Protein 5KBX (pdb70)

Solvent-accessible surface area: 16001 Å² total

GO terms:
  GO:0005634 nucleus (C, IDA)
  GO:0005737 cytoplasm (C, IDA)
  GO:0016772 transferase activity, transferring phosphorus-containing groups (F, IDA)
  GO:0007234 osmosensory signaling via phosphorelay pathway (P, IDA)
  GO:0007234 osmosensory signaling via phosphorelay pathway (P, IMP)
  GO:0043424 protein histidine kinase binding (F, IPI)
  GO:0005515 protein binding (F, IPI)

Nearest PDB structures (foldseek):
  5kbx-assembly1_B  TM=1.005E+00  e=6.579E-29  Saccharomyces cerevisiae S288C
  7qzo-assembly1_A  TM=9.046E-01  e=1.268E-10  Pseudomonas aeruginosa
  3cg4-assembly1_A  TM=8.385E-01  e=1.215E-07  Methanospirillum hungatei JF-1
  5m7o-assembly1_A  TM=8.066E-01  e=2.335E-07  Brucella abortus str. 2308 A
  3eq2-assembly1_A  TM=8.388E-01  e=9.218E-07  Pseudomonas aeruginosa

Secondary structure (DSSP, 8-state):
---S-SB-HHHHHHHHTTTTTSTTHHHHHHHHHHHHHHHHHHHHHHHHSS---HHHHHHHHHHHHHHHHHTTBHHHHHHHHHHHHHHTT-------HHHHGGG-SSTTS--S-----TTHHHHHHHHHHHHHHHHHHHHHHHHHHHHHTS--/-------EEEE-S-HHHHHHHHHHHHHTT--EEEESSHHHHHHHHHT----EE-----SSS-HHHHHHHHHHHHHHTT----S--PPPPEEEEEESSS---HHHHHTTT-SEEEESSPPHHHHHHHHHHHH---STT--TT-

Foldseek 3Di:
DQAQEQFQCVLQVVVVVVCPVVPCPSVVLVVVLLVVLVVLLVVLVCCLVHPPQLVVLLVSLVVNLVSCVNNRRRRLNVLSVVSNVLSVVNDQDDDALVVVLVSHPDNPQPPDDQDPDPNPRSSVVNVRSSSVSVVSSVSVQVVVCVVVVHND/DDFFAAEEEEEDQDVVLVCVLVVLCVVNVHHYDYHNFLVRVLVVVVVDRHAEYEEQCHDPDGPLVSLLVLVVVCVVVVEVVVPDRDHRHAYEYEAADPPVSFVSCVVSNHDHYAYPPGDSVVVVLVRCLRRCCRDPPPHSVD

InterPro domains:
  IPR008207 Signal transduction histidine kinase, phosphotransfer (Hpt) domain [PF01627] (31-90)
  IPR008207 Signal transduction histidine kinase, phosphotransfer (Hpt) domain [PS50894] (24-129)
  IPR008207 Signal transduction histidine kinase, phosphotransfer (Hpt) domain [SM00073] (20-121)
  IPR008207 Signal transduction histidine kinase, phosphotransfer (Hpt) domain [cd00088] (31-108)
  IPR036641 HPT domain superfamily [G3DSA:1.20.120.160] (1-167)
  IPR036641 HPT domain superfamily [SSF47226] (3-165)
  IPR045871 Histidine-containing phosphotransfer protein 1-5/Phosphorelay intermediate protein YPD1 [PTHR28242] (20-164)

CATH classification: 1.20.120.160

Structure (mmCIF, N/CA/C/O backbone):
data_5KBX
#
_entry.id   5KBX
#
_cell.length_a   71.696
_cell.length_b   71.696
_cell.length_c   176.389
_cell.angle_alpha   90.000
_cell.angle_beta   90.000
_cell.angle_gamma   90.000
#
_symmetry.space_group_name_H-M   'P 43 21 2'
#
loop_
_entity.id
_entity.type
_entity.pdbx_description
1 polymer 'Phosphorelay intermediate protein YPD1'
2 polymer 'Osmolarity two-component system protein SSK1'
3 non-polymer GLYCEROL
4 non-polymer 'PHOSPHATE ION'
5 water water
#
loop_
_atom_site.group_PDB
_atom_site.id
_atom_site.type_symbol
_atom_site.label_atom_id
_atom_site.label_alt_id
_atom_site.label_comp_id
_atom_site.label_asym_id
_atom_site.label_entity_id
_atom_site.label_seq_id
_atom_site.pdbx_PDB_ins_code
_atom_site.Cartn_x
_atom_site.Cartn_y
_atom_site.Cartn_z
_atom_site.occupancy
_atom_site.B_iso_or_equiv
_atom_site.auth_seq_id
_atom_site.auth_comp_id
_atom_site.auth_asym_id
_atom_site.auth_atom_id
_atom_site.pdbx_PDB_model_num
ATOM 1 N N . THR A 1 3 ? 29.85553 51.71177 50.16202 1.000 52.41657 3 THR A N 1
ATOM 2 C CA . THR A 1 3 ? 29.79602 50.97731 51.42050 1.000 56.66394 3 THR A CA 1
ATOM 3 C C . THR A 1 3 ? 30.47360 51.77545 52.53304 1.000 61.17716 3 THR A C 1
ATOM 4 O O . THR A 1 3 ? 31.41988 52.52343 52.28407 1.000 56.59062 3 THR A O 1
ATOM 8 N N . ILE A 1 4 ? 29.98055 51.61255 53.75447 1.000 51.84813 4 ILE A N 1
ATOM 9 C CA . ILE A 1 4 ? 30.50341 52.37922 54.89305 1.000 51.62257 4 ILE A CA 1
ATOM 10 C C . ILE A 1 4 ? 31.93678 51.95280 55.17316 1.000 56.03665 4 ILE A C 1
ATOM 11 O O . ILE A 1 4 ? 32.24517 50.74655 55.11865 1.000 54.13929 4 ILE A O 1
ATOM 16 N N . PRO A 1 5 ? 32.85365 52.88646 55.43794 1.000 60.64212 5 PRO A N 1
ATOM 17 C CA . PRO A 1 5 ? 34.24450 52.50304 55.70111 1.000 44.40184 5 PRO A CA 1
ATOM 18 C C . PRO A 1 5 ? 34.36586 51.63438 56.94406 1.000 50.49473 5 PRO A C 1
ATOM 19 O O . PRO A 1 5 ? 33.53712 51.69002 57.85527 1.000 39.70864 5 PRO A O 1
ATOM 23 N N . SER A 1 6 ? 35.42558 50.82403 56.97008 1.000 58.45888 6 SER A N 1
ATOM 24 C CA . SER A 1 6 ? 35.61631 49.87131 58.05713 1.000 66.71641 6 SER A CA 1
ATOM 25 C C . SER A 1 6 ? 36.16676 50.52936 59.31568 1.000 67.03306 6 SER A C 1
ATOM 26 O O . SER A 1 6 ? 35.88071 50.06597 60.42552 1.000 58.25189 6 SER A O 1
ATOM 29 N N . GLU A 1 7 ? 36.94936 51.59350 59.17051 1.000 67.88965 7 GLU A N 1
ATOM 30 C CA . GLU A 1 7 ? 37.56424 52.27125 60.30106 1.000 53.29176 7 GLU A CA 1
ATOM 31 C C . GLU A 1 7 ? 36.78947 53.53486 60.65364 1.000 48.23502 7 GLU A C 1
ATOM 32 O O . GLU A 1 7 ? 36.18926 54.18175 59.79150 1.000 51.36403 7 GLU A O 1
ATOM 38 N N . ILE A 1 8 ? 36.81245 53.88046 61.94092 1.000 51.48113 8 ILE A N 1
ATOM 39 C CA . ILE A 1 8 ? 36.10993 55.07055 62.40751 1.000 36.53940 8 ILE A CA 1
ATOM 40 C C . ILE A 1 8 ? 36.87472 56.33277 62.03193 1.000 31.83541 8 ILE A C 1
ATOM 41 O O . ILE A 1 8 ? 36.28300 57.31759 61.57599 1.000 27.22963 8 ILE A O 1
ATOM 46 N N . ILE A 1 9 ? 38.19331 56.32572 62.21046 1.000 33.73658 9 ILE A N 1
ATOM 47 C CA . ILE A 1 9 ? 39.03792 57.48807 61.96294 1.000 28.43071 9 ILE A CA 1
ATOM 48 C C . ILE A 1 9 ? 39.90624 57.20834 60.74518 1.000 34.20040 9 ILE A C 1
ATOM 49 O O . ILE A 1 9 ? 40.52740 56.14262 60.64881 1.000 32.83954 9 ILE A O 1
ATOM 54 N N . ASN A 1 10 ? 39.94960 58.16372 59.81850 1.000 38.43499 10 ASN A N 1
ATOM 55 C CA . ASN A 1 10 ? 40.88430 58.13227 58.69398 1.000 34.54779 10 ASN A CA 1
ATOM 56 C C . ASN A 1 10 ? 42.08836 58.97072 59.10734 1.0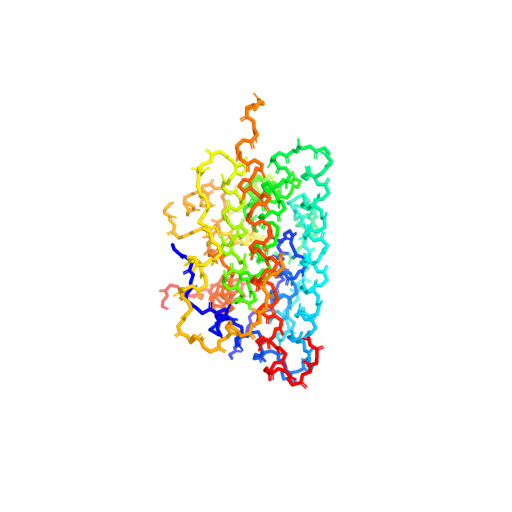00 37.80007 10 ASN A C 1
ATOM 57 O O . ASN A 1 10 ? 42.13014 60.18300 58.89381 1.000 49.69812 10 ASN A O 1
ATOM 62 N N . TRP A 1 11 ? 43.07828 58.30844 59.70904 1.000 33.32909 11 TRP A N 1
ATOM 63 C CA . TRP A 1 11 ? 44.22715 59.01687 60.25782 1.000 35.19295 11 TRP A CA 1
ATOM 64 C C . TRP A 1 11 ? 45.06141 59.70363 59.18574 1.000 41.28967 11 TRP A C 1
ATOM 65 O O . TRP A 1 11 ? 45.78891 60.64877 59.50354 1.000 44.70770 11 TRP A O 1
ATOM 76 N N . THR A 1 12 ? 44.97343 59.25878 57.92976 1.000 45.46107 12 THR A N 1
ATOM 77 C CA . THR A 1 12 ? 45.69336 59.94103 56.85901 1.000 44.07502 12 THR A CA 1
ATOM 78 C C . THR A 1 12 ? 45.22539 61.38463 56.72028 1.000 56.15502 12 THR A C 1
ATOM 79 O O . THR A 1 12 ? 46.03208 62.28737 56.46731 1.000 61.14511 12 THR A O 1
ATOM 83 N N . ILE A 1 13 ? 43.92571 61.62290 56.89731 1.000 40.39090 13 ILE A N 1
ATOM 84 C CA . ILE A 1 13 ? 43.39685 62.97984 56.81952 1.000 37.32472 13 ILE A CA 1
ATOM 85 C C . ILE A 1 13 ? 43.62734 63.72740 58.12774 1.000 49.13037 13 ILE A C 1
ATOM 86 O O . ILE A 1 13 ? 43.90672 64.93145 58.12701 1.000 49.97079 13 ILE A O 1
ATOM 91 N N . LEU A 1 14 ? 43.53184 63.03039 59.26152 1.000 46.96115 14 LEU A N 1
ATOM 92 C CA . LEU A 1 14 ? 43.60545 63.70763 60.55096 1.000 32.53011 14 LEU A CA 1
ATOM 93 C C . LEU A 1 14 ? 45.04066 63.97423 60.99158 1.000 36.95921 14 LEU A C 1
ATOM 94 O O . LEU A 1 14 ? 45.28604 64.94903 61.71053 1.000 39.29469 14 LEU A O 1
ATOM 99 N N . ASN A 1 15 ? 45.99744 63.13722 60.57756 1.000 31.96059 15 ASN A N 1
ATOM 100 C CA . ASN A 1 15 ? 47.37956 63.34054 61.00483 1.000 29.53359 15 ASN A CA 1
ATOM 101 C C . ASN A 1 15 ? 47.96329 64.63308 60.44911 1.000 36.27029 15 ASN A C 1
ATOM 102 O O . ASN A 1 15 ? 48.76276 65.28802 61.12733 1.000 53.96775 15 ASN A O 1
ATOM 107 N N . GLU A 1 16 ? 47.58567 65.01921 59.22790 1.000 46.48833 16 GLU A N 1
ATOM 108 C CA . GLU A 1 16 ? 48.06493 66.28638 58.68933 1.000 51.64578 16 GLU A CA 1
ATOM 109 C C . GLU A 1 16 ? 47.40813 67.47919 59.37118 1.000 47.67088 16 GLU A C 1
ATOM 110 O O . GLU A 1 16 ? 47.91391 68.60026 59.25450 1.000 67.88357 16 GLU A O 1
ATOM 116 N N . ILE A 1 17 ? 46.29792 67.26381 60.07795 1.000 31.39433 17 ILE A N 1
ATOM 117 C CA . ILE A 1 17 ? 45.73497 68.31476 60.91840 1.000 28.00319 17 ILE A CA 1
ATOM 118 C C . ILE A 1 17 ? 46.44044 68.34863 62.26762 1.000 31.48686 17 ILE A C 1
ATOM 119 O O . ILE A 1 17 ? 46.70104 69.42347 62.82017 1.000 34.85810 17 ILE A O 1
ATOM 124 N N . ILE A 1 18 ? 46.76215 67.17403 62.81626 1.000 26.51385 18 ILE A N 1
ATOM 125 C CA . ILE A 1 18 ? 47.54533 67.10360 64.04267 1.000 27.18740 18 ILE A CA 1
ATOM 126 C C . ILE A 1 18 ? 48.97856 67.56214 63.80684 1.000 32.29582 18 ILE A C 1
ATOM 127 O O . ILE A 1 18 ? 49.64521 68.01866 64.74333 1.000 47.21157 18 ILE A O 1
ATOM 132 N N . SER A 1 19 ? 49.46567 67.47442 62.56606 1.000 31.98390 19 SER A N 1
ATOM 133 C CA . SER A 1 19 ? 50.79989 67.96913 62.24744 1.000 35.43322 19 SER A CA 1
ATOM 134 C C . SER A 1 19 ? 50.91920 69.47501 62.44154 1.000 53.53113 19 SER A C 1
ATOM 135 O O . SER A 1 19 ? 52.03903 69.99491 62.49687 1.000 70.69369 19 SER A O 1
ATOM 138 N N . MET A 1 20 ? 49.79699 70.18534 62.54178 1.000 42.70129 20 MET A N 1
ATOM 139 C CA . MET A 1 20 ? 49.79329 71.62090 62.78083 1.000 47.17011 20 MET A CA 1
ATOM 140 C C . MET A 1 20 ? 49.62153 71.96932 64.25439 1.000 51.86120 20 MET A C 1
ATOM 141 O O . MET A 1 20 ? 49.39767 73.13900 64.58175 1.000 49.50612 20 MET A O 1
ATOM 146 N N . ASP A 1 21 ? 49.71934 70.98612 65.14727 1.000 55.16532 21 ASP A N 1
ATOM 147 C CA . ASP A 1 21 ? 49.63022 71.22654 66.58147 1.000 65.26080 21 ASP A CA 1
ATOM 148 C C . ASP A 1 21 ? 50.96853 71.59368 67.20861 1.000 75.36365 21 ASP A C 1
ATOM 149 O O . ASP A 1 21 ? 51.02611 71.80909 68.42383 1.000 77.82577 21 ASP A O 1
ATOM 154 N N . ASP A 1 22 ? 52.04157 71.66616 66.41909 1.000 74.00802 22 ASP A N 1
ATOM 155 C CA . ASP A 1 22 ? 53.33961 72.04586 66.96751 1.000 81.88396 22 ASP A CA 1
ATOM 156 C C . ASP A 1 22 ? 53.33678 73.50360 67.41174 1.000 88.70759 22 ASP A C 1
ATOM 157 O O . ASP A 1 22 ? 53.65048 73.81655 68.56617 1.000 89.33417 22 ASP A O 1
ATOM 162 N N . ASP A 1 23 ? 52.97983 74.41313 66.50383 1.000 91.87979 23 ASP A N 1
ATOM 163 C CA . ASP A 1 23 ? 52.90571 75.82665 66.85820 1.000 95.14989 23 ASP A CA 1
ATOM 164 C C . ASP A 1 23 ? 51.66881 76.11055 67.70263 1.000 93.42915 23 ASP A C 1
ATOM 165 O O . ASP A 1 23 ? 51.77352 76.51359 68.86703 1.000 95.62577 23 ASP A O 1
ATOM 170 N N . ASP A 1 24 ? 50.48482 75.90319 67.13102 1.000 88.22656 24 ASP A N 1
ATOM 171 C CA . ASP A 1 24 ? 49.23014 76.06901 67.86177 1.000 81.16681 24 ASP A CA 1
ATOM 172 C C . ASP A 1 24 ? 48.98171 74.80587 68.67538 1.000 70.85576 24 ASP A C 1
ATOM 173 O O . ASP A 1 24 ? 48.46048 73.81349 68.16209 1.000 66.49579 24 ASP A O 1
ATOM 178 N N . SER A 1 25 ? 49.35867 74.83884 69.95072 1.000 72.74348 25 SER A N 1
ATOM 179 C CA . SER A 1 25 ? 49.18941 73.67631 70.81074 1.000 67.70283 25 SER A CA 1
ATOM 180 C C . SER A 1 25 ? 47.71103 73.39546 71.04773 1.000 65.18417 25 SER A C 1
ATOM 181 O O . SER A 1 25 ? 46.91297 74.31395 71.25682 1.000 82.14232 25 SER A O 1
ATOM 184 N N . ASP A 1 26 ? 47.35220 72.11021 71.00806 1.000 55.45314 26 ASP A N 1
ATOM 185 C CA . ASP A 1 26 ? 45.97159 71.65662 71.18468 1.000 48.29496 26 ASP A CA 1
ATOM 186 C C . ASP A 1 26 ? 45.03053 72.28385 70.15959 1.000 45.37251 26 ASP A C 1
ATOM 187 O O . ASP A 1 26 ? 43.85945 72.53940 70.45167 1.000 43.57305 26 ASP A O 1
ATOM 192 N N . PHE A 1 27 ? 45.53280 72.54025 68.94963 1.000 48.86822 27 PHE A N 1
ATOM 193 C CA . PHE A 1 27 ? 44.67683 73.08314 67.90008 1.000 28.90894 27 PHE A CA 1
ATOM 194 C C . PHE A 1 27 ? 43.71257 72.02586 67.37879 1.000 39.43760 27 PHE A C 1
ATOM 195 O O . PHE A 1 27 ? 42.51289 72.28564 67.22704 1.000 38.69625 27 PHE A O 1
ATOM 203 N N . SER A 1 28 ? 44.22351 70.82658 67.08863 1.000 23.32748 28 SER A N 1
ATOM 204 C CA . SER A 1 28 ? 43.36491 69.76170 66.58131 1.000 21.65292 28 SER A CA 1
ATOM 205 C C . SER A 1 28 ? 42.32983 69.34914 67.61949 1.000 27.22710 28 SER A C 1
ATOM 206 O O . SER A 1 28 ? 41.19575 68.99985 67.27134 1.000 30.65843 28 SER A O 1
ATOM 209 N N . LYS A 1 29 ? 42.70154 69.38400 68.90201 1.000 29.18811 29 LYS A N 1
ATOM 210 C CA . LYS A 1 29 ? 41.73179 69.11077 69.95743 1.000 21.08357 29 LYS A CA 1
ATOM 211 C C . LYS A 1 29 ? 40.62419 70.15618 69.96461 1.000 25.99911 29 LYS A C 1
ATOM 212 O O . LYS A 1 29 ? 39.45736 69.83442 70.21817 1.000 33.89903 29 LYS A O 1
ATOM 218 N N . GLY A 1 30 ? 40.97026 71.41410 69.68214 1.000 21.82117 30 GLY A N 1
ATOM 219 C CA . GLY A 1 30 ? 39.95377 72.45049 69.60757 1.000 22.17098 30 GLY A CA 1
ATOM 220 C C . GLY A 1 30 ? 38.96498 72.21763 68.48170 1.000 22.80289 30 GLY A C 1
ATOM 221 O O . GLY A 1 30 ? 37.77025 72.48779 68.62650 1.000 36.05157 30 GLY A O 1
ATOM 222 N N . LEU A 1 31 ? 39.44834 71.71160 67.34375 1.000 20.27435 31 LEU A N 1
ATOM 223 C CA . LEU A 1 31 ? 38.55060 71.39264 66.23783 1.000 23.46474 31 LEU A CA 1
ATOM 224 C C . LEU A 1 31 ? 37.61730 70.24436 66.59794 1.000 19.13379 31 LEU A C 1
ATOM 225 O O . LEU A 1 31 ? 36.43412 70.26373 66.23921 1.000 21.64735 31 LEU A O 1
ATOM 230 N N . ILE A 1 32 ? 38.13223 69.23428 67.30230 1.000 24.85243 32 ILE A N 1
ATOM 231 C CA . ILE A 1 32 ? 37.29636 68.10946 67.71344 1.000 23.08495 32 ILE A CA 1
ATOM 232 C C . ILE A 1 32 ? 36.20940 68.58268 68.66927 1.000 26.16828 32 ILE A C 1
ATOM 233 O O . ILE A 1 32 ? 35.03473 68.22140 68.53111 1.000 36.95360 32 ILE A O 1
ATOM 238 N N . ILE A 1 33 ? 36.58676 69.40251 69.65311 1.000 22.43331 33 ILE A N 1
ATOM 239 C CA . ILE A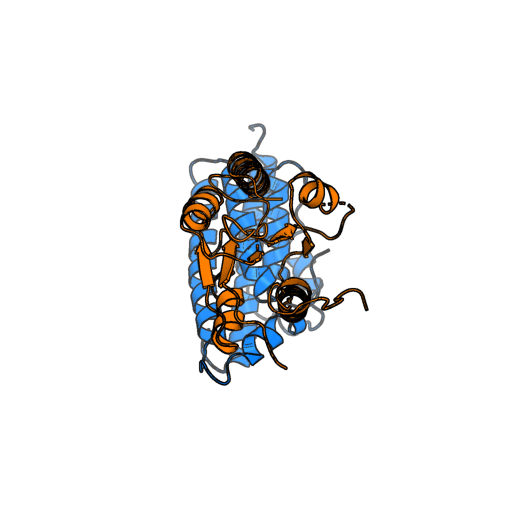 1 33 ? 35.60066 69.97230 70.56751 1.000 36.42068 33 ILE A CA 1
ATOM 240 C C . ILE A 1 33 ? 34.60339 70.83223 69.80190 1.000 29.99100 33 ILE A C 1
ATOM 241 O O . ILE A 1 33 ? 33.39806 70.81477 70.08267 1.000 22.15417 33 ILE A O 1
ATOM 246 N N . GLN A 1 34 ? 35.08735 71.58789 68.81323 1.000 22.58862 34 GLN A N 1
ATOM 247 C CA . GLN A 1 34 ? 34.19321 72.40558 68.00177 1.000 27.03661 34 GLN A CA 1
ATOM 248 C C . GLN A 1 34 ? 33.28462 71.54706 67.12993 1.000 20.62601 34 GLN A C 1
ATOM 249 O O . GLN A 1 34 ? 32.15448 71.94969 66.83139 1.000 28.74091 34 GLN A O 1
ATOM 255 N N . PHE A 1 35 ? 33.75036 70.36444 66.72020 1.000 19.42785 35 PHE A N 1
ATOM 256 C CA . PHE A 1 35 ? 32.90649 69.48243 65.92034 1.000 20.97683 35 PHE A CA 1
ATOM 257 C C . PHE A 1 35 ? 31.83297 68.81949 66.77298 1.000 33.22830 35 PHE A C 1
ATOM 258 O O . PHE A 1 35 ? 30.69267 68.65266 66.32363 1.000 24.15144 35 PHE A O 1
ATOM 266 N N . ILE A 1 36 ? 32.18379 68.41934 67.99804 1.000 38.25372 36 ILE A N 1
ATOM 267 C CA . ILE A 1 36 ? 31.20986 67.79042 68.88632 1.000 31.66817 36 ILE A CA 1
ATOM 268 C C . ILE A 1 36 ? 30.03987 68.73089 69.14031 1.000 27.38409 36 ILE A C 1
ATOM 269 O O . ILE A 1 36 ? 28.87582 68.31277 69.14274 1.000 32.82782 36 ILE A O 1
ATOM 274 N N . ASP A 1 37 ? 30.32747 70.01857 69.34158 1.000 31.54554 37 ASP A N 1
ATOM 275 C CA . ASP A 1 37 ? 29.25692 70.99801 69.48599 1.000 35.05312 37 ASP A CA 1
ATOM 276 C C . ASP A 1 37 ? 28.47265 71.16443 68.19066 1.000 30.11498 37 ASP A C 1
ATOM 277 O O . ASP A 1 37 ? 27.26212 71.41306 68.22719 1.000 28.08304 37 ASP A O 1
ATOM 282 N N . GLN A 1 38 ? 29.13720 71.02623 67.04209 1.000 30.84073 38 GLN A N 1
ATOM 283 C CA . GLN A 1 38 ? 28.44554 71.16348 65.76602 1.000 24.37467 38 GLN A CA 1
ATOM 284 C C . GLN A 1 38 ? 27.59865 69.93573 65.45477 1.000 42.70142 38 GLN A C 1
ATOM 285 O O . GLN A 1 38 ? 26.49255 70.06225 64.91794 1.000 36.00635 38 GLN A O 1
ATOM 291 N N . ALA A 1 39 ? 28.09856 68.74254 65.78520 1.000 40.26555 39 ALA A N 1
ATOM 292 C CA . ALA A 1 39 ? 27.33684 67.52607 65.52174 1.000 24.67768 39 ALA A CA 1
ATOM 293 C C . ALA A 1 39 ? 26.11783 67.42893 66.42971 1.000 28.69160 39 ALA A C 1
ATOM 294 O O . ALA A 1 39 ? 25.03790 67.02231 65.98542 1.000 32.52084 39 ALA A O 1
ATOM 296 N N . GLN A 1 40 ? 26.27095 67.79466 67.70504 1.000 28.74286 40 GLN A N 1
ATOM 297 C CA . GLN A 1 40 ? 25.13315 67.77988 68.61899 1.000 32.25652 40 GLN A CA 1
ATOM 298 C C . GLN A 1 40 ? 24.07116 68.78367 68.18981 1.000 33.99418 40 GLN A C 1
ATOM 299 O O . GLN A 1 40 ? 22.86952 68.50365 68.27573 1.000 35.52077 40 GLN A O 1
ATOM 305 N N . THR A 1 41 ? 24.49566 69.95992 67.72270 1.000 33.77310 41 THR A N 1
ATOM 306 C CA . THR A 1 41 ? 23.53985 70.94427 67.22701 1.000 40.96642 41 THR A CA 1
ATOM 307 C C . THR A 1 41 ? 22.88604 70.47151 65.93465 1.000 50.15242 41 THR A C 1
ATOM 308 O O . THR A 1 41 ? 21.67021 70.61481 65.75933 1.000 71.56506 41 THR A O 1
ATOM 312 N N . THR A 1 42 ? 23.67551 69.89792 65.02217 1.000 42.39322 42 THR A N 1
ATOM 313 C CA . THR A 1 42 ? 23.11944 69.40252 63.76664 1.000 43.39092 42 THR A CA 1
ATOM 314 C C . THR A 1 42 ? 22.15882 68.24345 64.00594 1.000 43.45135 42 THR A C 1
ATOM 315 O O . THR A 1 42 ? 21.09863 68.16934 63.37331 1.000 36.32792 42 THR A O 1
ATOM 319 N N . PHE A 1 43 ? 22.50957 67.33135 64.91716 1.000 38.94480 43 PHE A N 1
ATOM 320 C CA . PHE A 1 43 ? 21.60997 66.22832 65.24040 1.000 38.33451 43 PHE A CA 1
ATOM 321 C C . PHE A 1 43 ? 20.30639 66.74045 65.83739 1.000 44.60393 43 PHE A C 1
ATOM 322 O O . PHE A 1 43 ? 19.23045 66.20085 65.55380 1.000 46.71820 43 PHE A O 1
ATOM 330 N N . ALA A 1 44 ? 20.38310 67.78290 66.66837 1.000 57.38642 44 ALA A N 1
ATOM 331 C CA . ALA A 1 44 ? 19.17412 68.35065 67.25495 1.000 46.16109 44 ALA A CA 1
ATOM 332 C C . ALA A 1 44 ? 18.30237 69.00772 66.19308 1.000 47.96049 44 ALA A C 1
ATOM 333 O O . ALA A 1 44 ? 17.07030 68.92160 66.25339 1.000 56.82148 44 ALA A O 1
ATOM 335 N N . GLN A 1 45 ? 18.92271 69.66709 65.21123 1.000 43.38607 45 GLN A N 1
ATOM 336 C CA . GLN A 1 45 ? 18.15186 70.28003 64.13515 1.000 50.77296 45 GLN A CA 1
ATOM 337 C C . GLN A 1 45 ? 17.52210 69.23015 63.22877 1.000 58.13014 45 GLN A C 1
ATOM 338 O O . GLN A 1 45 ? 16.42145 69.44438 62.70780 1.000 55.76469 45 GLN A O 1
ATOM 344 N N . MET A 1 46 ? 18.19921 68.09765 63.02537 1.000 56.96831 46 MET A N 1
ATOM 345 C CA . MET A 1 46 ? 17.58283 66.99048 62.30179 1.000 47.57181 46 MET A CA 1
ATOM 346 C C . MET A 1 46 ? 16.42145 66.40651 63.09519 1.000 51.68122 46 MET A C 1
ATOM 347 O O . MET A 1 46 ? 15.34408 66.15178 62.54471 1.000 56.08975 46 MET A O 1
ATOM 352 N N . GLN A 1 47 ? 16.62566 66.18992 64.39733 1.000 52.50851 47 GLN A N 1
ATOM 353 C CA . GLN A 1 47 ? 15.56544 65.64510 65.23795 1.000 56.67168 47 GLN A CA 1
ATOM 354 C C . GLN A 1 47 ? 14.39111 66.60807 65.35133 1.000 63.35262 47 GLN A C 1
ATOM 355 O O . GLN A 1 47 ? 13.23949 66.17312 65.46952 1.000 64.12516 47 GLN A O 1
ATOM 361 N N . ARG A 1 48 ? 14.65988 67.91545 65.31260 1.000 61.30952 48 ARG A N 1
ATOM 362 C CA . ARG A 1 48 ? 13.58563 68.89808 65.40376 1.000 66.90649 48 ARG A CA 1
ATOM 363 C C . ARG A 1 48 ? 12.68774 68.86528 64.17317 1.000 72.25018 48 ARG A C 1
ATOM 364 O O . ARG A 1 48 ? 11.49489 69.17614 64.26934 1.000 83.58679 48 ARG A O 1
ATOM 372 N N . GLN A 1 49 ? 13.23440 68.48578 63.01607 1.000 73.78840 49 GLN A N 1
ATOM 373 C CA . GLN A 1 49 ? 12.43343 68.41794 61.79923 1.000 62.97255 49 GLN A CA 1
ATOM 374 C C . GLN A 1 49 ? 11.66153 67.10952 61.68922 1.000 66.03572 49 GLN A C 1
ATOM 375 O O . GLN A 1 49 ? 10.56482 67.08938 61.11933 1.000 79.16102 49 GLN A O 1
ATOM 381 N N . LEU A 1 50 ? 12.21061 66.01484 62.21805 1.000 64.44359 50 LEU A N 1
ATOM 382 C CA . LEU A 1 50 ? 11.51571 64.73340 62.15026 1.000 67.77763 50 LEU A CA 1
ATOM 383 C C . LEU A 1 50 ? 10.28929 64.72738 63.05472 1.000 90.23155 50 LEU A C 1
ATOM 384 O O . LEU A 1 50 ? 9.20820 64.28322 62.65051 1.000 78.10324 50 LEU A O 1
ATOM 389 N N . ASP A 1 51 ? 10.43814 65.21900 64.28497 1.000 89.62038 51 ASP A N 1
ATOM 390 C CA . ASP A 1 51 ? 9.31551 65.31695 65.20773 1.000 96.02391 51 ASP A CA 1
ATOM 391 C C . ASP A 1 51 ? 8.49414 66.58369 65.00784 1.00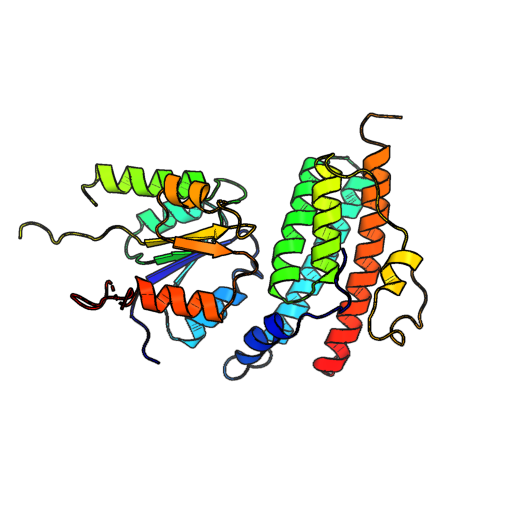0 92.34500 51 ASP A C 1
ATOM 392 O O . ASP A 1 51 ? 7.43070 66.71520 65.62348 1.000 105.83590 51 ASP A O 1
ATOM 397 N N . GLY A 1 52 ? 8.95536 67.51030 64.17097 1.000 79.91830 52 GLY A N 1
ATOM 398 C CA . GLY A 1 52 ? 8.22026 68.73119 63.90535 1.000 84.71177 52 GLY A CA 1
ATOM 399 C C . GLY A 1 52 ? 7.91750 68.92445 62.43396 1.000 99.72607 52 GLY A C 1
ATOM 400 O O . GLY A 1 52 ? 7.49447 67.98384 61.75469 1.000 98.96188 52 GLY A O 1
ATOM 401 N N . GLU A 1 53 ? 8.12752 70.13892 61.92947 1.000 101.49789 53 GLU A N 1
ATOM 402 C CA . GLU A 1 53 ? 7.89904 70.41100 60.51658 1.000 104.59501 53 GLU A CA 1
ATOM 403 C C . GLU A 1 53 ? 8.90139 69.63889 59.66741 1.000 99.50295 53 GLU A C 1
ATOM 404 O O . GLU A 1 53 ? 10.10200 69.63017 59.95489 1.000 114.51146 53 GLU A O 1
ATOM 410 N N . LYS A 1 54 ? 8.40595 68.98793 58.62061 1.000 92.98712 54 LYS A N 1
ATOM 411 C CA . LYS A 1 54 ? 9.20950 68.09073 57.80160 1.000 79.47757 54 LYS A CA 1
ATOM 412 C C . LYS A 1 54 ? 9.56911 68.77862 56.49059 1.000 76.82643 54 LYS A C 1
ATOM 413 O O . LYS A 1 54 ? 8.68597 69.09425 55.68583 1.000 91.20154 54 LYS A O 1
ATOM 419 N N . ASN A 1 55 ? 10.86496 69.00864 56.28274 1.000 69.23810 55 ASN A N 1
ATOM 420 C CA . ASN A 1 55 ? 11.37422 69.62873 55.05937 1.000 75.46090 55 ASN A CA 1
ATOM 421 C C . ASN A 1 55 ? 12.58933 68.81603 54.62316 1.000 80.01952 55 ASN A C 1
ATOM 422 O O . ASN A 1 55 ? 13.67688 68.96439 55.18901 1.000 86.38640 55 ASN A O 1
ATOM 427 N N . LEU A 1 56 ? 12.39830 67.95760 53.61776 1.000 80.65966 56 LEU A N 1
ATOM 428 C CA . LEU A 1 56 ? 13.47491 67.07262 53.18361 1.000 70.72538 56 LEU A CA 1
ATOM 429 C C . LEU A 1 56 ? 14.64102 67.84765 52.58436 1.000 67.27872 56 LEU A C 1
ATOM 430 O O . LEU A 1 56 ? 15.77867 67.36420 52.60688 1.000 68.71220 56 LEU A O 1
ATOM 435 N N . THR A 1 57 ? 14.38412 69.04169 52.04553 1.000 59.75770 57 THR A N 1
ATOM 436 C CA . THR A 1 57 ? 15.47487 69.86885 51.54028 1.000 57.26801 57 THR A CA 1
ATOM 437 C C . THR A 1 57 ? 16.38307 70.32914 52.67457 1.000 66.26974 57 THR A C 1
ATOM 438 O O . THR A 1 57 ? 17.60614 70.40533 52.50727 1.000 54.87485 57 THR A O 1
ATOM 442 N N . GLU A 1 58 ? 15.80461 70.63085 53.83996 1.000 69.49701 58 GLU A N 1
ATOM 443 C CA . GLU A 1 58 ? 16.62002 71.00305 54.99170 1.000 71.31070 58 GLU A CA 1
ATOM 444 C C . GLU A 1 58 ? 17.40657 69.81010 55.51879 1.000 65.46541 58 GLU A C 1
ATOM 445 O O . GLU A 1 58 ? 18.59836 69.93308 55.82494 1.000 71.76536 58 GLU A O 1
ATOM 451 N N . LEU A 1 59 ? 16.75725 68.64821 55.63609 1.000 60.86157 59 LEU A N 1
ATOM 452 C CA . LEU A 1 59 ? 17.48105 67.43576 56.00411 1.000 56.89450 59 LEU A CA 1
ATOM 453 C C . LEU A 1 59 ? 18.55369 67.10023 54.97699 1.000 62.05937 59 LEU A C 1
ATOM 454 O O . LEU A 1 59 ? 19.60095 66.54494 55.32904 1.000 61.90314 59 LEU A O 1
ATOM 459 N N . ASP A 1 60 ? 18.31087 67.42776 53.70614 1.000 59.05401 60 ASP A N 1
ATOM 460 C CA . ASP A 1 60 ? 19.35554 67.30273 52.69671 1.000 53.15177 60 ASP A CA 1
ATOM 461 C C . ASP A 1 60 ? 20.52016 68.23538 53.00655 1.000 58.27312 60 ASP A C 1
ATOM 462 O O . ASP A 1 60 ? 21.68835 67.83850 52.91355 1.000 60.74977 60 ASP A O 1
ATOM 467 N N . ASN A 1 61 ? 20.21802 69.47788 53.39249 1.000 64.13429 61 ASN A N 1
ATOM 468 C CA . ASN A 1 61 ? 21.26022 70.44962 53.70038 1.000 53.21445 61 ASN A CA 1
ATOM 469 C C . ASN A 1 61 ? 21.92162 70.17859 55.04658 1.000 47.04242 61 ASN A C 1
ATOM 470 O O . ASN A 1 61 ? 23.12030 70.43519 55.20400 1.000 53.31968 61 ASN A O 1
ATOM 475 N N . LEU A 1 62 ? 21.16807 69.67383 56.02645 1.000 38.03136 62 LEU A N 1
ATOM 476 C CA . LEU A 1 62 ? 21.76811 69.36688 57.32020 1.000 42.32690 62 LEU A CA 1
ATOM 477 C C . LEU A 1 62 ? 22.76381 68.22223 57.20102 1.000 49.24745 62 LEU A C 1
ATOM 478 O O . LEU A 1 62 ? 23.83004 68.25176 57.82603 1.000 39.07791 62 LEU A O 1
ATOM 483 N N . GLY A 1 63 ? 22.43428 67.20549 56.40336 1.000 52.57142 63 GLY A N 1
ATOM 484 C CA . GLY A 1 63 ? 23.37787 66.12418 56.18011 1.000 50.87161 63 GLY A CA 1
ATOM 485 C C . GLY A 1 63 ? 24.59804 66.57732 55.40352 1.000 39.25770 63 GLY A C 1
ATOM 486 O O . GLY A 1 63 ? 25.71411 66.11819 55.65999 1.000 29.76461 63 GLY A O 1
ATOM 487 N N . HIS A 1 64 ? 24.40350 67.48692 54.44585 1.000 39.01113 64 HIS A N 1
ATOM 488 C CA . HIS A 1 64 ? 25.53066 68.02431 53.69171 1.000 34.97672 64 HIS A CA 1
ATOM 489 C C . HIS A 1 64 ? 26.43624 68.86935 54.57749 1.000 35.83442 64 HIS A C 1
ATOM 490 O O . HIS A 1 64 ? 27.66128 68.86181 54.40941 1.000 41.96028 64 HIS A O 1
ATOM 497 N N . PHE A 1 65 ? 25.85098 69.60398 55.52487 1.000 33.98057 65 PHE A N 1
ATOM 498 C CA . PHE A 1 65 ? 26.63962 70.48386 56.38030 1.000 34.54811 65 PHE A CA 1
ATOM 499 C C . PHE A 1 65 ? 27.58241 69.68568 57.27180 1.000 38.62970 65 PHE A C 1
ATOM 500 O O . PHE A 1 65 ? 28.77858 69.98691 57.35403 1.000 35.98676 65 PHE A O 1
ATOM 508 N N . LEU A 1 66 ? 27.06237 68.65689 57.94423 1.000 40.34751 66 LEU A N 1
ATOM 509 C CA . LEU A 1 66 ? 27.89317 67.85939 58.83710 1.000 26.69398 66 LEU A CA 1
ATOM 510 C C . LEU A 1 66 ? 28.83451 66.93277 58.07914 1.000 28.78963 66 LEU A C 1
ATOM 511 O O . LEU A 1 66 ? 29.87349 66.54639 58.62489 1.000 44.03634 66 LEU A O 1
ATOM 516 N N . LYS A 1 67 ? 28.49994 66.56959 56.83861 1.000 25.08767 67 LYS A N 1
ATOM 517 C CA . LYS A 1 67 ? 29.38172 65.70038 56.06619 1.000 25.11652 67 LYS A CA 1
ATOM 518 C C . LYS A 1 67 ? 30.69174 66.40092 55.73081 1.000 38.42198 67 LYS A C 1
ATOM 519 O O . LYS A 1 67 ? 31.76173 65.78365 55.78120 1.000 33.90619 67 LYS A O 1
ATOM 525 N N . GLY A 1 68 ? 30.62837 67.69078 55.39136 1.000 24.82993 68 GLY A N 1
ATOM 526 C CA . GLY A 1 68 ? 31.83242 68.41269 55.01849 1.000 25.35400 68 GLY A CA 1
ATOM 527 C C . GLY A 1 68 ? 32.82507 68.56458 56.15300 1.000 26.63525 68 GLY A C 1
ATOM 528 O O . GLY A 1 68 ? 34.03664 68.60304 55.91905 1.000 33.45587 68 GLY A O 1
ATOM 529 N N . SER A 1 69 ? 32.33602 68.65170 57.39086 1.000 21.95447 69 SER A N 1
ATOM 530 C CA . SER A 1 69 ? 33.23145 68.80395 58.53239 1.000 22.24725 69 SER A CA 1
ATOM 531 C C . SER A 1 69 ? 33.75886 67.45588 59.00714 1.000 21.97336 69 SER A C 1
ATOM 532 O O . SER A 1 69 ? 34.95453 67.31208 59.28470 1.000 21.00945 69 SER A O 1
ATOM 535 N N . SER A 1 70 ? 32.87777 66.45730 59.10844 1.000 33.81882 70 SER A N 1
ATOM 536 C CA . SER A 1 70 ? 33.30258 65.13953 59.56792 1.000 27.03584 70 SER A CA 1
ATOM 537 C C . SER A 1 70 ? 34.25945 64.47973 58.58359 1.000 20.46496 70 SER A C 1
ATOM 538 O O . SER A 1 70 ? 35.14973 63.72937 58.99754 1.000 25.25484 70 SER A O 1
ATOM 541 N N . ALA A 1 71 ? 34.09795 64.74356 57.28548 1.000 25.13040 71 ALA A N 1
ATOM 542 C CA . ALA A 1 71 ? 35.01433 64.17336 56.30389 1.000 33.92858 71 ALA A CA 1
ATOM 543 C C . ALA A 1 71 ? 36.37470 64.85615 56.35897 1.000 24.26799 71 ALA A C 1
ATOM 544 O O . ALA A 1 71 ? 37.41179 64.19810 56.21743 1.000 26.68733 71 ALA A O 1
ATOM 546 N N . ALA A 1 72 ? 36.39130 66.17535 56.56519 1.000 33.67121 72 ALA A N 1
ATOM 547 C CA . ALA A 1 72 ? 37.65107 66.90412 56.64503 1.000 22.52101 72 ALA A CA 1
ATOM 548 C C . ALA A 1 72 ? 38.43955 66.56258 57.90099 1.000 29.32405 72 ALA A C 1
ATOM 549 O O . ALA A 1 72 ? 39.65495 66.77983 57.93043 1.000 23.90173 72 ALA A O 1
ATOM 551 N N . LEU A 1 73 ? 37.78072 66.04016 58.93384 1.000 20.10570 73 LEU A N 1
ATOM 552 C CA . LEU A 1 73 ? 38.44494 65.62231 60.15947 1.000 19.41520 73 LEU A CA 1
ATOM 553 C C . LEU A 1 73 ? 38.77301 64.13517 60.16847 1.000 23.79130 73 LEU A C 1
ATOM 554 O O . LEU A 1 73 ? 39.23603 63.61938 61.19061 1.000 19.73454 73 LEU A O 1
ATOM 559 N N . GLY A 1 74 ? 38.54444 63.43684 59.05835 1.000 21.09419 74 GLY A N 1
ATOM 560 C CA . GLY A 1 74 ? 38.83692 62.02112 58.97908 1.000 22.19450 74 GLY A CA 1
ATOM 561 C C . GLY A 1 74 ? 37.79427 61.11184 59.58593 1.000 22.00424 74 GLY A C 1
ATOM 562 O O . GLY A 1 74 ? 38.02926 59.90142 59.67549 1.000 33.99545 74 GLY A O 1
ATOM 563 N N . LEU A 1 75 ? 36.64968 61.65147 60.00619 1.000 20.99202 75 LEU A N 1
ATOM 564 C CA . LEU A 1 75 ? 35.57846 60.85410 60.60292 1.000 21.33699 75 LEU A CA 1
ATOM 565 C C . LEU A 1 75 ? 34.73509 60.26759 59.47303 1.000 25.34622 75 LEU A C 1
ATOM 566 O O . LEU A 1 75 ? 33.66588 60.76993 59.11665 1.000 22.78453 75 LEU A O 1
ATOM 571 N N . GLN A 1 76 ? 35.23861 59.16638 58.90869 1.000 27.49333 76 GLN A N 1
ATOM 572 C CA . GLN A 1 76 ? 34.64989 58.59564 57.69955 1.000 26.92800 76 GLN A CA 1
ATOM 573 C C . GLN A 1 76 ? 33.20864 58.15582 57.92496 1.000 33.31067 76 GLN A C 1
ATOM 574 O O . GLN A 1 76 ? 32.31068 58.51849 57.15613 1.000 50.50451 76 GLN A O 1
ATOM 580 N N . ARG A 1 77 ? 32.97126 57.36161 58.97249 1.000 31.61108 77 ARG A N 1
ATOM 581 C CA . ARG A 1 77 ? 31.66287 56.73849 59.15104 1.000 29.26473 77 ARG A CA 1
ATOM 582 C C . ARG A 1 77 ? 30.57376 57.77827 59.39147 1.000 36.31891 77 ARG A C 1
ATOM 583 O O . ARG A 1 77 ? 29.43662 57.61040 58.93493 1.000 30.78047 77 ARG A O 1
ATOM 591 N N . ILE A 1 78 ? 30.89994 58.86165 60.10093 1.000 34.90631 78 ILE A N 1
ATOM 592 C CA . ILE A 1 78 ? 29.92818 59.93602 60.29081 1.000 31.87775 78 ILE A CA 1
ATOM 593 C C . ILE A 1 78 ? 29.61548 60.60630 58.95893 1.000 35.33325 78 ILE A C 1
ATOM 594 O O . ILE A 1 78 ? 28.45192 60.88306 58.64143 1.000 47.67492 78 ILE A O 1
ATOM 599 N N . ALA A 1 79 ? 30.64881 60.87127 58.15536 1.000 25.13655 79 ALA A N 1
ATOM 600 C CA . ALA A 1 79 ? 30.43527 61.47863 56.84605 1.000 28.61124 79 ALA A CA 1
ATOM 601 C C . ALA A 1 79 ? 29.70413 60.53628 55.89947 1.000 39.82804 79 ALA A C 1
ATOM 602 O O . ALA A 1 79 ? 28.99769 60.99495 54.99439 1.000 46.46512 79 ALA A O 1
ATOM 604 N N . TRP A 1 80 ? 29.85796 59.22422 56.08935 1.000 48.48247 80 TRP A N 1
ATOM 605 C CA . TRP A 1 80 ? 29.17354 58.26646 55.22725 1.000 32.40311 80 TRP A CA 1
ATOM 606 C C . TRP A 1 80 ? 27.67537 58.25579 55.50252 1.000 33.76463 80 TRP A C 1
ATOM 607 O O . TRP A 1 80 ? 26.86293 58.28102 54.57096 1.000 42.85987 80 TRP A O 1
ATOM 618 N N . VAL A 1 81 ? 27.29007 58.21805 56.77988 1.000 39.61854 81 VAL A N 1
ATOM 619 C CA . VAL A 1 81 ? 25.87190 58.22639 57.12413 1.000 34.90509 81 VAL A CA 1
ATOM 620 C C . VAL A 1 81 ? 25.24111 59.56297 56.75320 1.000 34.93658 81 VAL A C 1
ATOM 621 O O . VAL A 1 81 ? 24.07480 59.62191 56.34517 1.000 56.02747 81 VAL A O 1
ATOM 625 N N . CYS A 1 82 ? 25.99938 60.65550 56.88254 1.000 41.72056 82 CYS A N 1
ATOM 626 C CA . CYS A 1 82 ? 25.48674 61.96095 56.47766 1.000 36.06820 82 CYS A CA 1
ATOM 627 C C . CYS A 1 82 ? 25.18540 61.99523 54.98511 1.000 33.42413 82 CYS A C 1
ATOM 628 O O . CYS A 1 82 ? 24.21437 62.62870 54.55494 1.000 47.73918 82 CYS A O 1
ATOM 631 N N . GLU A 1 83 ? 26.00798 61.32004 54.17807 1.000 33.71924 83 GLU A N 1
ATOM 632 C CA . GLU A 1 83 ? 25.71948 61.22198 52.75171 1.000 36.07515 83 GLU A CA 1
ATOM 633 C C . GLU A 1 83 ? 24.48226 60.37180 52.49288 1.000 39.20776 83 GLU A C 1
ATOM 634 O O . GLU A 1 83 ? 23.74860 60.62303 51.52972 1.000 41.54388 83 GLU A O 1
ATOM 640 N N . ARG A 1 84 ? 24.23108 59.37052 53.33927 1.000 42.44053 84 ARG A N 1
ATOM 641 C CA . ARG A 1 84 ? 23.01757 58.57258 53.20067 1.000 43.17291 84 ARG A CA 1
ATOM 642 C C . ARG A 1 84 ? 21.78045 59.41216 53.49213 1.000 44.13490 84 ARG A C 1
ATOM 643 O O . ARG A 1 84 ? 20.81889 59.40770 52.71524 1.000 49.21218 84 ARG A O 1
ATOM 651 N N . ILE A 1 85 ? 21.78956 60.14349 54.61085 1.000 42.00792 85 ILE A N 1
ATOM 652 C CA . ILE A 1 85 ? 20.71830 61.09547 54.89266 1.000 44.53362 85 ILE A CA 1
ATOM 653 C C . ILE A 1 85 ? 20.61149 62.11975 53.77359 1.000 43.37962 85 ILE A C 1
ATOM 654 O O . ILE A 1 85 ? 19.51385 62.58827 53.44594 1.000 45.91079 85 ILE A O 1
ATOM 659 N N . GLN A 1 86 ? 21.74341 62.47364 53.16284 1.000 47.81338 86 GLN A N 1
ATOM 660 C CA . GLN A 1 86 ? 21.73812 63.45688 52.08660 1.000 57.16088 86 GLN A CA 1
ATOM 661 C C . GLN A 1 86 ? 20.97878 62.94204 50.86942 1.000 64.89353 86 GLN A C 1
ATOM 662 O O . GLN A 1 86 ? 20.21129 63.68556 50.24715 1.000 61.67369 86 GLN A O 1
ATOM 668 N N . ASN A 1 87 ? 21.17154 61.66832 50.51936 1.000 61.89474 87 ASN A N 1
ATOM 669 C CA . ASN A 1 87 ? 20.48733 61.10368 49.36139 1.000 61.41510 87 ASN A CA 1
ATOM 670 C C . ASN A 1 87 ? 19.06280 60.67118 49.68575 1.000 57.39237 87 ASN A C 1
ATOM 671 O O . ASN A 1 87 ? 18.21071 60.64795 48.79034 1.000 60.99506 87 ASN A O 1
ATOM 676 N N . LEU A 1 88 ? 18.78527 60.32181 50.94462 1.000 60.65310 88 LEU A N 1
ATOM 677 C CA . LEU A 1 88 ? 17.42207 59.96338 51.32450 1.000 56.59314 88 LEU A CA 1
ATOM 678 C C . LEU A 1 88 ? 16.48751 61.16132 51.21421 1.000 57.94012 88 LEU A C 1
ATOM 679 O O . LEU A 1 88 ? 15.33400 61.01943 50.79192 1.000 62.05084 88 LEU A O 1
ATOM 684 N N . GLY A 1 89 ? 16.96621 62.34958 51.58878 1.000 64.61723 89 GLY A N 1
ATOM 685 C CA . GLY A 1 89 ? 16.17744 63.55463 51.40999 1.000 62.05127 89 GLY A CA 1
ATOM 686 C C . GLY A 1 89 ? 15.98800 63.95102 49.96171 1.000 74.43204 89 GLY A C 1
ATOM 687 O O . GLY A 1 89 ? 15.02229 64.65270 49.64314 1.000 80.88838 89 GLY A O 1
ATOM 688 N N . ARG A 1 90 ? 16.88622 63.51798 49.07910 1.000 74.87731 90 ARG A N 1
ATOM 689 C CA . ARG A 1 90 ? 16.78344 63.78580 47.65186 1.000 61.09847 90 ARG A CA 1
ATOM 690 C C . ARG A 1 90 ? 16.05704 62.68065 46.89628 1.000 66.74554 90 ARG A C 1
ATOM 691 O O . ARG A 1 90 ? 16.08031 62.67689 45.66092 1.000 79.40585 90 ARG A O 1
ATOM 699 N N . LYS A 1 91 ? 15.43034 61.74168 47.60800 1.000 68.95255 91 LYS A N 1
ATOM 700 C CA . LYS A 1 91 ? 14.67988 60.63274 47.01857 1.000 74.60220 91 LYS A CA 1
ATOM 701 C C . LYS A 1 91 ? 15.55472 59.72296 46.15988 1.000 73.11447 91 LYS A C 1
ATOM 702 O O . LYS A 1 91 ? 15.03915 58.96516 45.33192 1.000 75.03738 91 LYS A O 1
ATOM 708 N N . MET A 1 92 ? 16.87452 59.77386 46.34192 1.000 67.98927 92 MET A N 1
ATOM 709 C CA . MET A 1 92 ? 17.78651 58.98703 45.52199 1.000 67.20883 92 MET A CA 1
ATOM 710 C C . MET A 1 92 ? 18.02273 57.58429 46.06454 1.000 69.45552 92 MET A C 1
ATOM 711 O O . MET A 1 92 ? 18.39380 56.69149 45.29390 1.000 76.35638 92 MET A O 1
ATOM 716 N N . GLU A 1 93 ? 17.81877 57.36897 47.36072 1.000 73.49534 93 GLU A N 1
ATOM 717 C CA . GLU A 1 93 ? 17.98768 56.06552 47.98303 1.000 67.01002 93 GLU A CA 1
ATOM 718 C C . GLU A 1 93 ? 16.70284 55.67370 48.69984 1.000 69.45680 93 GLU A C 1
ATOM 719 O O . GLU A 1 93 ? 15.91685 56.53192 49.11315 1.000 69.39263 93 GLU A O 1
ATOM 725 N N . HIS A 1 94 ? 16.49372 54.36314 48.84765 1.000 72.52921 94 HIS A N 1
ATOM 726 C CA . HIS A 1 94 ? 15.24762 53.84694 49.39897 1.000 76.50452 94 HIS A CA 1
ATOM 727 C C . HIS A 1 94 ? 15.46324 52.77344 50.45779 1.000 83.40458 94 HIS A C 1
ATOM 728 O O . HIS A 1 94 ? 14.51300 52.05822 50.79500 1.000 82.12106 94 HIS A O 1
ATOM 735 N N . PHE A 1 95 ? 16.67646 52.63689 50.98714 1.000 86.15945 95 PHE A N 1
ATOM 736 C CA . PHE A 1 95 ? 16.95031 51.64783 52.01840 1.000 93.42730 95 PHE A CA 1
ATOM 737 C C . PHE A 1 95 ? 18.15224 52.09136 52.83672 1.000 86.99222 95 PHE A C 1
ATOM 738 O O . PHE A 1 95 ? 19.14042 52.58410 52.28636 1.000 90.13052 95 PHE A O 1
ATOM 746 N N . PHE A 1 96 ? 18.05694 51.91168 54.15245 1.000 83.96520 96 PHE A N 1
ATOM 747 C CA . PHE A 1 96 ? 19.16223 52.17965 55.06595 1.000 78.16122 96 PHE A CA 1
ATOM 748 C C . PHE A 1 96 ? 19.32442 50.95013 55.95248 1.000 76.95792 96 PHE A C 1
ATOM 749 O O . PHE A 1 96 ? 18.36869 50.57334 56.66084 1.000 92.03986 96 PHE A O 1
ATOM 757 N N . PRO A 1 97 ? 20.48358 50.29784 55.94606 1.000 70.34485 97 PRO A N 1
ATOM 758 C CA . PRO A 1 97 ? 20.63132 49.04575 56.69697 1.000 66.79840 97 PRO A CA 1
ATOM 759 C C . PRO A 1 97 ? 20.52826 49.26527 58.19867 1.000 65.72539 97 PRO A C 1
ATOM 760 O O . PRO A 1 97 ? 20.64818 50.38118 58.70855 1.000 61.98329 97 PRO A O 1
ATOM 764 N N . ASN A 1 98 ? 20.30379 48.16234 58.90921 1.000 71.41262 98 ASN A N 1
ATOM 765 C CA . ASN A 1 98 ? 20.13555 48.21100 60.35252 1.000 75.15391 98 ASN A CA 1
ATOM 766 C C . ASN A 1 98 ? 21.48174 48.42532 61.04501 1.000 77.84498 98 ASN A C 1
ATOM 767 O O . ASN A 1 98 ? 22.54556 48.43369 60.41824 1.000 82.03182 98 ASN A O 1
ATOM 772 N N . LYS A 1 99 ? 21.42197 48.59280 62.36884 1.000 70.31817 99 LYS A N 1
ATOM 773 C CA . LYS A 1 99 ? 22.63242 48.85603 63.14166 1.000 64.19396 99 LYS A CA 1
ATOM 774 C C . LYS A 1 99 ? 23.53177 47.62685 63.19654 1.000 68.15556 99 LYS A C 1
ATOM 775 O O . LYS A 1 99 ? 24.74802 47.72541 62.99128 1.000 62.44541 99 LYS A O 1
ATOM 781 N N . THR A 1 100 ? 22.94969 46.45831 63.48464 1.000 69.09169 100 THR A N 1
ATOM 782 C CA . THR A 1 100 ? 23.74238 45.23641 63.58535 1.000 71.66839 100 THR A CA 1
ATOM 783 C C . THR A 1 100 ? 24.48276 44.93548 62.28871 1.000 74.66359 100 THR A C 1
ATOM 784 O O . THR A 1 100 ? 25.55509 44.32152 62.31434 1.000 78.62596 100 THR A O 1
ATOM 788 N N . GLU A 1 101 ? 23.93500 45.36176 61.14957 1.000 77.28835 101 GLU A N 1
ATOM 789 C CA . GLU A 1 101 ? 24.62909 45.16315 59.88305 1.000 83.17309 101 GLU A CA 1
ATOM 790 C C . GLU A 1 101 ? 25.77354 46.15409 59.71048 1.000 70.71173 101 GLU A C 1
ATOM 791 O O . GLU A 1 101 ? 26.81430 45.80370 59.14298 1.000 66.21240 101 GLU A O 1
ATOM 797 N N . LEU A 1 102 ? 25.60983 47.38472 60.20147 1.000 67.84495 102 LEU A N 1
ATOM 798 C CA . LEU A 1 102 ? 26.64326 48.39910 60.02623 1.000 66.49534 102 LEU A CA 1
ATOM 799 C C . LEU A 1 102 ? 27.77962 48.25460 61.02895 1.000 67.02851 102 LEU A C 1
ATOM 800 O O . LEU A 1 102 ? 28.92344 48.59631 60.70834 1.000 60.75521 102 LEU A O 1
ATOM 805 N N . VAL A 1 103 ? 27.49479 47.77377 62.24316 1.000 63.88477 103 VAL A N 1
ATOM 806 C CA . VAL A 1 103 ? 28.56163 47.59356 63.22525 1.000 65.69703 103 VAL A CA 1
ATOM 807 C C . VAL A 1 103 ? 29.35796 46.32419 62.98234 1.000 69.91871 103 VAL A C 1
ATOM 808 O O . VAL A 1 103 ? 30.39492 46.12514 63.62653 1.000 70.96219 103 VAL A O 1
ATOM 812 N N . ASN A 1 104 ? 28.90684 45.46073 62.07082 1.000 66.45373 104 ASN A N 1
ATOM 813 C CA . ASN A 1 104 ? 29.67617 44.28173 61.69811 1.000 69.48369 104 ASN A CA 1
ATOM 814 C C . ASN A 1 104 ? 30.77556 44.59258 60.69400 1.000 71.01178 104 ASN A C 1
ATOM 815 O O . ASN A 1 104 ? 31.59768 43.71550 60.40879 1.000 68.76773 104 ASN A O 1
ATOM 820 N N . THR A 1 105 ? 30.80952 45.81078 60.15742 1.000 64.73847 105 THR A N 1
ATOM 821 C CA . THR A 1 105 ? 31.81747 46.21321 59.18734 1.000 64.23008 105 THR A CA 1
ATOM 822 C C . THR A 1 105 ? 33.09212 46.74090 59.82718 1.000 65.10628 105 THR A C 1
ATOM 823 O O . THR A 1 105 ? 34.03881 47.06219 59.10110 1.000 61.56273 105 THR A O 1
ATOM 827 N N . LEU A 1 106 ? 33.13862 46.85430 61.15189 1.000 61.27367 106 LEU A N 1
ATOM 828 C CA . LEU A 1 106 ? 34.32852 47.37376 61.81259 1.000 65.41602 106 LEU A CA 1
ATOM 829 C C . LEU A 1 106 ? 35.46340 46.36072 61.73484 1.000 78.33668 106 LEU A C 1
ATOM 830 O O . LEU A 1 106 ? 35.27604 45.17851 62.03967 1.000 73.02424 106 LEU A O 1
ATOM 835 N N . SER A 1 107 ? 36.64532 46.83060 61.32693 1.000 82.46775 107 SER A N 1
ATOM 836 C CA . SER A 1 107 ? 37.81287 45.95748 61.24989 1.000 88.38197 107 SER A CA 1
ATOM 837 C C . SER A 1 107 ? 38.15105 45.38130 62.61893 1.000 85.08717 107 SER A C 1
ATOM 838 O O . SER A 1 107 ? 38.24769 44.16077 62.78952 1.000 90.94531 107 SER A O 1
ATOM 841 N N . ASP A 1 108 ? 38.34365 46.25049 63.60776 1.000 78.53315 108 ASP A N 1
ATOM 842 C CA . ASP A 1 108 ? 38.55814 45.82692 64.98503 1.000 81.89059 108 ASP A CA 1
ATOM 843 C C . ASP A 1 108 ? 37.20044 45.68029 65.66142 1.000 81.27006 108 ASP A C 1
ATOM 844 O O . ASP A 1 108 ? 36.47658 46.66764 65.83181 1.000 77.24700 108 ASP A O 1
ATOM 849 N N . LYS A 1 109 ? 36.85583 44.45174 66.04004 1.000 82.04566 109 LYS A N 1
ATOM 850 C CA . LYS A 1 109 ? 35.53222 44.14760 66.56655 1.000 76.81395 109 LYS A CA 1
ATOM 851 C C . LYS A 1 109 ? 35.43864 44.26863 68.08221 1.000 80.65110 109 LYS A C 1
ATOM 852 O O . LYS A 1 109 ? 34.38265 43.96386 68.64651 1.000 86.79657 109 LYS A O 1
ATOM 858 N N . SER A 1 110 ? 36.50334 44.70338 68.75303 1.000 73.42288 110 SER A N 1
ATOM 859 C CA . SER A 1 110 ? 36.46826 44.90122 70.19647 1.000 74.42197 110 SER A CA 1
ATOM 860 C C . SER A 1 110 ? 35.83075 46.22549 70.59345 1.000 76.22127 110 SER A C 1
ATOM 861 O O . SER A 1 110 ? 35.79177 46.54384 71.78616 1.000 78.67081 110 SER A O 1
ATOM 864 N N . ILE A 1 111 ? 35.32544 46.99196 69.62833 1.000 71.25528 111 ILE A N 1
ATOM 865 C CA . ILE A 1 111 ? 34.79630 48.32098 69.91086 1.000 63.07097 111 ILE A CA 1
ATOM 866 C C . ILE A 1 111 ? 33.40051 48.23473 70.51385 1.000 70.72760 111 ILE A C 1
ATOM 867 O O . ILE A 1 111 ? 33.11796 48.84645 71.54949 1.000 69.32987 111 ILE A O 1
ATOM 872 N N . ILE A 1 112 ? 32.50602 47.47903 69.88128 1.000 78.08318 112 ILE A N 1
ATOM 873 C CA . ILE A 1 112 ? 31.11061 47.44722 70.30370 1.000 69.04913 112 ILE A CA 1
ATOM 874 C C . ILE A 1 112 ? 30.95925 46.53964 71.51832 1.000 76.15380 112 ILE A C 1
ATOM 875 O O . ILE A 1 112 ? 30.60126 45.36384 71.38956 1.000 98.13692 112 ILE A O 1
ATOM 880 N N . ASN A 1 113 ? 31.24501 47.07885 72.70438 1.000 76.67959 113 ASN A N 1
ATOM 881 C CA . ASN A 1 113 ? 31.04740 46.38936 73.97479 1.000 84.38843 113 ASN A CA 1
ATOM 882 C C . ASN A 1 113 ? 30.11392 47.18835 74.88031 1.000 86.97472 113 ASN A C 1
ATOM 883 O O . ASN A 1 113 ? 30.26050 47.18459 76.10528 1.000 73.55457 113 ASN A O 1
ATOM 888 N N . GLY A 1 114 ? 29.15901 47.89325 74.27611 1.000 93.02594 114 GLY A N 1
ATOM 889 C CA . GLY A 1 114 ? 28.23152 48.74362 74.99151 1.000 88.70410 114 GLY A CA 1
ATOM 890 C C . GLY A 1 114 ? 26.88364 48.72489 74.30222 1.000 80.76850 114 GLY A C 1
ATOM 891 O O . GLY A 1 114 ? 26.73474 48.18743 73.20311 1.000 82.53545 114 GLY A O 1
ATOM 892 N N . ILE A 1 115 ? 25.88984 49.31251 74.95933 1.000 79.26066 115 ILE A N 1
ATOM 893 C CA . ILE A 1 115 ? 24.51999 49.30117 74.45627 1.000 77.50816 115 ILE A CA 1
ATOM 894 C C . ILE A 1 115 ? 24.32462 50.47040 73.50175 1.000 81.09592 115 ILE A C 1
ATOM 895 O O . ILE A 1 115 ? 24.83136 51.57375 73.73610 1.000 85.29709 115 ILE A O 1
ATOM 900 N N . ASN A 1 116 ? 23.59992 50.22442 72.40879 1.000 80.55419 116 ASN A N 1
ATOM 901 C CA . ASN A 1 116 ? 23.21634 51.26755 71.46359 1.000 68.01026 116 ASN A CA 1
ATOM 902 C C . ASN A 1 116 ? 21.80423 51.72573 71.81042 1.000 80.50474 116 ASN A C 1
ATOM 903 O O . ASN A 1 116 ? 20.86867 50.91959 71.81152 1.000 84.19586 116 ASN A O 1
ATOM 908 N N . ILE A 1 117 ? 21.65095 53.01499 72.10103 1.000 76.71742 117 ILE A N 1
ATOM 909 C CA . ILE A 1 117 ? 20.35021 53.57422 72.46156 1.000 81.81072 117 ILE A CA 1
ATOM 910 C C . ILE A 1 117 ? 19.41536 53.51752 71.25073 1.000 76.74620 117 ILE A C 1
ATOM 911 O O . ILE A 1 117 ? 19.03548 54.54411 70.68379 1.000 76.52558 117 ILE A O 1
ATOM 916 N N . LYS A 1 131 ? 1.77658 57.00752 54.61980 1.000 122.40142 131 LYS A N 1
ATOM 917 C CA . LYS A 1 131 ? 0.64327 57.89038 54.37053 1.000 127.99608 131 LYS A CA 1
ATOM 918 C C . LYS A 1 131 ? 0.95518 58.87737 53.25063 1.000 131.38191 131 LYS A C 1
ATOM 919 O O . LYS A 1 131 ? 0.46709 58.73427 52.12958 1.000 127.49435 131 LYS A O 1
ATOM 925 N N . ASP A 1 132 ? 1.77248 59.87967 53.56280 1.000 128.29413 132 ASP A N 1
ATOM 926 C CA . ASP A 1 132 ? 2.14689 60.89012 52.58766 1.000 129.54812 132 ASP A CA 1
ATOM 927 C C . ASP A 1 132 ? 3.24476 60.35722 51.66915 1.000 125.03345 132 ASP A C 1
ATOM 928 O O . ASP A 1 132 ? 3.72351 59.22842 51.81127 1.000 123.79805 132 ASP A O 1
ATOM 933 N N . GLU A 1 133 ? 3.65497 61.18851 50.70976 1.000 119.90751 133 GLU A N 1
ATOM 934 C CA . GLU A 1 133 ? 4.66882 60.78012 49.74612 1.000 107.71866 133 GLU A CA 1
ATOM 935 C C . GLU A 1 133 ? 6.07412 60.77306 50.33397 1.000 99.53322 133 GLU A C 1
ATOM 936 O O . GLU A 1 133 ? 7.00513 60.31941 49.65993 1.000 95.77223 133 GLU A O 1
ATOM 942 N N . ASN A 1 134 ? 6.25014 61.25439 51.56470 1.000 96.04242 134 ASN A N 1
ATOM 943 C CA . ASN A 1 134 ? 7.55842 61.31203 52.19949 1.000 92.61891 134 ASN A CA 1
ATOM 944 C C . ASN A 1 134 ? 7.66297 60.44455 53.44567 1.000 94.37543 134 ASN A C 1
ATOM 945 O O . ASN A 1 134 ? 8.71334 60.45318 54.09749 1.000 83.60807 134 ASN A O 1
ATOM 950 N N . SER A 1 135 ? 6.61563 59.69029 53.78981 1.000 105.76856 135 SER A N 1
ATOM 951 C CA . SER A 1 135 ? 6.61294 58.95005 55.04880 1.000 100.68480 135 SER A CA 1
ATOM 952 C C . SER A 1 135 ? 7.69016 57.87192 55.07059 1.000 93.89967 135 SER A C 1
ATOM 953 O O . SER A 1 135 ? 8.29804 57.61428 56.11615 1.000 88.90792 135 SER A O 1
ATOM 956 N N . ILE A 1 136 ? 7.94239 57.23144 53.92769 1.000 101.71122 136 ILE A N 1
ATOM 957 C CA . ILE A 1 136 ? 8.92268 56.15047 53.88681 1.000 94.87601 136 ILE A CA 1
ATOM 958 C C . ILE A 1 136 ? 10.33229 56.69350 54.08798 1.000 82.93432 136 ILE A C 1
ATOM 959 O O . ILE A 1 136 ? 11.14643 56.09605 54.80253 1.000 80.45384 136 ILE A O 1
ATOM 964 N N . TYR A 1 137 ? 10.64153 57.83653 53.47247 1.000 80.07369 137 TYR A N 1
ATOM 965 C CA . TYR A 1 137 ? 11.99457 58.37782 53.55542 1.000 81.12946 137 TYR A CA 1
ATOM 966 C C . TYR A 1 137 ? 12.27029 58.98201 54.92692 1.000 74.34269 137 TYR A C 1
ATOM 967 O O . TYR A 1 137 ? 13.39867 58.90780 55.42679 1.000 66.82473 137 TYR A O 1
ATOM 976 N N . LEU A 1 138 ? 11.25402 59.58435 55.54977 1.000 81.68765 138 LEU A N 1
ATOM 977 C CA . LEU A 1 138 ? 11.43976 60.17009 56.87395 1.000 71.73464 138 LEU A CA 1
ATOM 978 C C . LEU A 1 138 ? 11.78663 59.10455 57.90572 1.000 74.37464 138 LEU A C 1
ATOM 979 O O . LEU A 1 138 ? 12.56912 59.35613 58.82983 1.000 68.28499 138 LEU A O 1
ATOM 984 N N . ILE A 1 139 ? 11.21189 57.90796 57.76664 1.000 81.70446 139 ILE A N 1
ATOM 985 C CA . ILE A 1 139 ? 11.56883 56.80776 58.65616 1.000 76.41498 139 ILE A CA 1
ATOM 986 C C . ILE A 1 139 ? 13.02025 56.40006 58.43860 1.000 71.61095 139 ILE A C 1
ATOM 987 O O . ILE A 1 139 ? 13.74908 56.10982 59.39492 1.000 69.49600 139 ILE A O 1
ATOM 992 N N . LEU A 1 140 ? 13.46615 56.38063 57.18047 1.000 70.21334 140 LEU A N 1
ATOM 993 C CA . LEU A 1 140 ? 14.85709 56.04676 56.89417 1.000 66.09050 140 LEU A CA 1
ATOM 994 C C . LEU A 1 140 ? 15.79994 57.12931 57.40477 1.000 60.77168 140 LEU A C 1
ATOM 995 O O . LEU A 1 140 ? 16.90150 56.82744 57.87833 1.000 57.70001 140 LEU A O 1
ATOM 1000 N N . ILE A 1 141 ? 15.38650 58.39549 57.31684 1.000 60.02078 141 ILE A N 1
ATOM 1001 C CA . ILE A 1 141 ? 16.19981 59.47860 57.86038 1.000 55.63155 141 ILE A CA 1
ATOM 1002 C C . ILE A 1 141 ? 16.21543 59.41810 59.38252 1.000 57.35798 141 ILE A C 1
ATOM 1003 O O . ILE A 1 141 ? 17.25970 59.61782 60.01503 1.000 51.86922 141 ILE A O 1
ATOM 1008 N N . ALA A 1 142 ? 15.06203 59.13734 59.99555 1.000 59.67838 142 ALA A N 1
ATOM 1009 C CA . ALA A 1 142 ? 15.02188 58.96119 61.44301 1.000 60.38176 142 ALA A CA 1
ATOM 1010 C C . ALA A 1 142 ? 15.82759 57.74578 61.87680 1.000 59.71339 142 ALA A C 1
ATOM 1011 O O . ALA A 1 142 ? 16.41249 57.74380 62.96581 1.000 58.23167 142 ALA A O 1
ATOM 1013 N N . LYS A 1 143 ? 15.87069 56.70643 61.04106 1.000 61.17027 143 LYS A N 1
ATOM 1014 C CA . LYS A 1 143 ? 16.69098 55.54141 61.34867 1.000 60.82442 143 LYS A CA 1
ATOM 1015 C C . LYS A 1 143 ? 18.17070 55.82864 61.12927 1.000 56.77052 143 LYS A C 1
ATOM 1016 O O . LYS A 1 143 ? 19.01871 55.30240 61.85893 1.000 54.31210 143 LYS A O 1
ATOM 1022 N N . ALA A 1 144 ? 18.49870 56.66255 60.14025 1.000 53.40083 144 ALA A N 1
ATOM 1023 C CA . ALA A 1 144 ? 19.89419 56.98992 59.87161 1.000 48.46653 144 ALA A CA 1
ATOM 1024 C C . ALA A 1 144 ? 20.43326 58.01266 60.86416 1.000 53.11042 144 ALA A C 1
ATOM 1025 O O . ALA A 1 144 ? 21.61172 57.95778 61.23444 1.000 43.80587 144 ALA A O 1
ATOM 1027 N N . LEU A 1 145 ? 19.59087 58.95519 61.29703 1.000 53.80375 145 LEU A N 1
ATOM 1028 C CA . LEU A 1 145 ? 20.01384 59.91384 62.31324 1.000 48.21135 145 LEU A CA 1
ATOM 1029 C C . LEU A 1 145 ? 20.39712 59.20606 63.60636 1.000 53.94756 145 LEU A C 1
ATOM 1030 O O . LEU A 1 145 ? 21.34490 59.61132 64.28947 1.000 59.45888 145 LEU A O 1
ATOM 1035 N N . ASN A 1 146 ? 19.67366 58.14016 63.95501 1.000 52.71212 146 ASN A N 1
ATOM 1036 C CA . ASN A 1 146 ? 20.02645 57.35979 65.13581 1.000 55.02990 146 ASN A CA 1
ATOM 1037 C C . ASN A 1 146 ? 21.32956 56.60013 64.92272 1.000 63.01743 146 ASN A C 1
ATOM 1038 O O . ASN A 1 146 ? 22.13726 56.47009 65.85020 1.000 64.00647 146 ASN A O 1
ATOM 1043 N N . GLN A 1 147 ? 21.55092 56.08948 63.70794 1.000 65.57777 147 GLN A N 1
ATOM 1044 C CA . GLN A 1 147 ? 22.83631 55.47763 63.38953 1.000 58.80940 147 GLN A CA 1
ATOM 1045 C C . GLN A 1 147 ? 23.96554 56.49393 63.47595 1.000 52.18085 147 GLN A C 1
ATOM 1046 O O . GLN A 1 147 ? 25.08858 56.14605 63.85901 1.000 57.54439 147 GLN A O 1
ATOM 1052 N N . SER A 1 148 ? 23.68680 57.75319 63.13146 1.000 50.58420 148 SER A N 1
ATOM 1053 C CA . SER A 1 148 ? 24.69332 58.79693 63.27986 1.000 42.90442 148 SER A CA 1
ATOM 1054 C C . SER A 1 148 ? 25.07353 58.99885 64.73965 1.000 40.30775 148 SER A C 1
ATOM 1055 O O . SER A 1 148 ? 26.23011 59.31310 65.04035 1.000 42.86748 148 SER A O 1
ATOM 1058 N N . ARG A 1 149 ? 24.12115 58.81459 65.65813 1.000 47.70719 149 ARG A N 1
ATOM 1059 C CA . ARG A 1 149 ? 24.41615 58.98949 67.07680 1.000 43.62409 149 ARG A CA 1
ATOM 1060 C C . ARG A 1 149 ? 25.39179 57.92953 67.57435 1.000 38.02007 149 ARG A C 1
ATOM 1061 O O . ARG A 1 149 ? 26.26246 58.22083 68.40300 1.000 45.07262 149 ARG A O 1
ATOM 1069 N N . LEU A 1 150 ? 25.26322 56.69478 67.08150 1.000 39.05982 150 LEU A N 1
ATOM 1070 C CA . LEU A 1 150 ? 26.20100 55.64321 67.46445 1.000 39.50578 150 LEU A CA 1
ATOM 1071 C C . LEU A 1 150 ? 27.58396 55.90770 66.88087 1.000 36.05218 150 LEU A C 1
ATOM 1072 O O . LEU A 1 150 ? 28.59187 55.83744 67.59366 1.000 35.11287 150 LEU A O 1
ATOM 1077 N N . GLU A 1 151 ? 27.65043 56.22269 65.58302 1.000 34.54861 151 GLU A N 1
ATOM 1078 C CA . GLU A 1 151 ? 28.93078 56.55834 64.96682 1.000 37.77057 151 GLU A CA 1
ATOM 1079 C C . GLU A 1 151 ? 29.55298 57.79311 65.60636 1.000 40.44879 151 GLU A C 1
ATOM 1080 O O . GLU A 1 151 ? 30.78257 57.90247 65.67979 1.000 35.10423 151 GLU A O 1
ATOM 1086 N N . PHE A 1 152 ? 28.72394 58.73095 66.07035 1.000 36.36277 152 PHE A N 1
ATOM 1087 C CA . PHE A 1 152 ? 29.24246 59.90344 66.76672 1.000 27.20975 152 PHE A CA 1
ATOM 1088 C C . PHE A 1 152 ? 29.82273 59.52507 68.12346 1.000 31.36302 152 PHE A C 1
ATOM 1089 O O . PHE A 1 152 ? 30.86753 60.04963 68.52653 1.000 26.28285 152 PHE A O 1
ATOM 1097 N N . LYS A 1 153 ? 29.16232 58.61224 68.84010 1.000 30.68649 153 LYS A N 1
ATOM 1098 C CA . LYS A 1 153 ? 29.67494 58.18156 70.13652 1.000 31.94186 153 LYS A CA 1
ATOM 1099 C C . LYS A 1 153 ? 30.94375 57.35315 69.98067 1.000 43.95779 153 LYS A C 1
ATOM 1100 O O . LYS A 1 153 ? 31.87871 57.48556 70.77883 1.000 35.34786 153 LYS A O 1
ATOM 1106 N N . LEU A 1 154 ? 30.99556 56.49416 68.95878 1.000 48.35390 154 LEU A N 1
ATOM 1107 C CA . LEU A 1 154 ? 32.19317 55.69224 68.72873 1.000 37.19541 154 LEU A CA 1
ATOM 1108 C C . LEU A 1 154 ? 33.38771 56.57231 68.38518 1.000 45.00877 154 LEU A C 1
ATOM 1109 O O . LEU A 1 154 ? 34.51847 56.28547 68.79594 1.000 45.70138 154 LEU A O 1
ATOM 1114 N N . ALA A 1 155 ? 33.15657 57.65038 67.63180 1.000 40.38996 155 ALA A N 1
ATOM 1115 C CA . ALA A 1 155 ? 34.24600 58.55779 67.28764 1.000 25.30816 155 ALA A CA 1
ATOM 1116 C C . ALA A 1 155 ? 34.74217 59.31490 68.51293 1.000 31.45943 155 ALA A C 1
ATOM 1117 O O . ALA A 1 155 ? 35.94822 59.54276 68.66194 1.000 36.01081 155 ALA A O 1
ATOM 1119 N N . ARG A 1 156 ? 33.82800 59.71313 69.40106 1.000 35.74169 156 ARG A N 1
ATOM 1120 C CA . ARG A 1 156 ? 34.23637 60.40516 70.61932 1.000 24.75481 156 ARG A CA 1
ATOM 1121 C C . ARG A 1 156 ? 35.05958 59.49507 71.52113 1.000 26.29851 156 ARG A C 1
ATOM 1122 O O . ARG A 1 156 ? 36.01943 59.94392 72.15755 1.000 26.00963 156 ARG A O 1
ATOM 1130 N N . ILE A 1 157 ? 34.69939 58.21191 71.59007 1.000 37.02511 157 ILE A N 1
ATOM 1131 C CA . ILE A 1 157 ? 35.47994 57.26630 72.38177 1.000 30.30964 157 ILE A CA 1
ATOM 1132 C C . ILE A 1 157 ? 36.85432 57.05763 71.75873 1.000 30.17652 157 ILE A C 1
ATOM 1133 O O . ILE A 1 157 ? 37.86702 56.97887 72.46487 1.000 41.43289 157 ILE A O 1
ATOM 1138 N N . GLU A 1 158 ? 36.91482 56.97640 70.42756 1.000 34.23137 158 GLU A N 1
ATOM 1139 C CA . GLU A 1 158 ? 38.19232 56.75854 69.75745 1.000 39.26865 158 GLU A CA 1
ATOM 1140 C C . GLU A 1 158 ? 39.08692 57.98850 69.85735 1.000 30.58415 158 GLU A C 1
ATOM 1141 O O . GLU A 1 158 ? 40.30189 57.86509 70.04938 1.000 27.86489 158 GLU A O 1
ATOM 1147 N N . LEU A 1 159 ? 38.50645 59.18410 69.73300 1.000 24.05052 159 LEU A N 1
ATOM 1148 C CA . LEU A 1 159 ? 39.30256 60.40227 69.84091 1.000 22.80386 159 LEU A CA 1
ATOM 1149 C C . LEU A 1 159 ? 39.67636 60.70521 71.28651 1.000 32.15892 159 LEU A C 1
ATOM 1150 O O . LEU A 1 159 ? 40.69044 61.36681 71.53635 1.000 39.98151 159 LEU A O 1
ATOM 1155 N N . SER A 1 160 ? 38.87942 60.23168 72.24787 1.000 35.00700 160 SER A N 1
ATOM 1156 C CA . SER A 1 160 ? 39.22064 60.43414 73.65269 1.000 26.68276 160 SER A CA 1
ATOM 1157 C C . SER A 1 160 ? 40.45859 59.63550 74.04012 1.000 28.24370 160 SER A C 1
ATOM 1158 O O . SER A 1 160 ? 41.28620 60.10529 74.83008 1.000 33.34140 160 SER A O 1
ATOM 1161 N N . LYS A 1 161 ? 40.60300 58.42589 73.49408 1.000 42.37884 161 LYS A N 1
ATOM 1162 C CA . LYS A 1 161 ? 41.77488 57.61331 73.80294 1.000 34.17166 161 LYS A CA 1
ATOM 1163 C C . LYS A 1 161 ? 43.04022 58.22091 73.21106 1.000 30.13663 161 LYS A C 1
ATOM 1164 O O . LYS A 1 161 ? 44.11016 58.16262 73.82806 1.000 40.14311 161 LYS A O 1
ATOM 1170 N N . TYR A 1 162 ? 42.93858 58.80993 72.01776 1.000 28.04209 162 TYR A N 1
ATOM 1171 C CA . TYR A 1 162 ? 44.11067 59.40640 71.38558 1.000 27.66915 162 TYR A CA 1
ATOM 1172 C C . TYR A 1 162 ? 44.57837 60.64075 72.14664 1.000 27.42404 162 TYR A C 1
ATOM 1173 O O . TYR A 1 162 ? 45.75400 60.74646 72.51496 1.000 34.04506 162 TYR A O 1
ATOM 1182 N N . TYR A 1 163 ? 43.67222 61.58916 72.38761 1.000 25.99966 163 TYR A N 1
ATOM 1183 C CA . TYR A 1 163 ? 44.02708 62.82003 73.08176 1.000 26.10418 163 TYR A CA 1
ATOM 1184 C C . TYR A 1 163 ? 44.19874 62.63388 74.58256 1.000 28.11463 163 TYR A C 1
ATOM 1185 O O . TYR A 1 163 ? 44.61350 63.58205 75.25873 1.000 40.99760 163 TYR A O 1
ATOM 1194 N N . ASN A 1 164 ? 43.88749 61.44931 75.11333 1.000 29.47169 164 ASN A N 1
ATOM 1195 C CA . ASN A 1 164 ? 44.01639 61.15377 76.54102 1.000 31.94356 164 ASN A CA 1
ATOM 1196 C C . ASN A 1 164 ? 43.17560 62.10353 77.39207 1.000 32.03368 164 ASN A C 1
ATOM 1197 O O . ASN A 1 164 ? 43.50264 62.37599 78.54915 1.000 34.12901 164 ASN A O 1
ATOM 1202 N N . THR A 1 165 ? 42.09126 62.62503 76.82225 1.000 30.15426 165 THR A N 1
ATOM 1203 C CA . THR A 1 165 ? 41.16474 63.48939 77.53690 1.000 33.77459 165 THR A CA 1
ATOM 1204 C C . THR A 1 165 ? 39.74113 63.01345 77.28714 1.000 30.23306 165 THR A C 1
ATOM 1205 O O . THR A 1 165 ? 39.44763 62.37010 76.27707 1.000 28.89179 165 THR A O 1
ATOM 1209 N N . ASN A 1 166 ? 38.85452 63.33903 78.22312 1.000 31.90733 166 ASN A N 1
ATOM 1210 C CA . ASN A 1 166 ? 37.43786 63.01026 78.08557 1.000 32.23618 166 ASN A CA 1
ATOM 1211 C C . ASN A 1 166 ? 36.84742 63.88609 76.98790 1.000 29.77856 166 ASN A C 1
ATOM 1212 O O . ASN A 1 166 ? 36.59128 65.07390 77.19749 1.000 35.13266 166 ASN A O 1
ATOM 1217 N N . LEU A 1 167 ? 36.64010 63.29284 75.81155 1.000 39.36228 167 LEU A N 1
ATOM 1218 C CA . LEU A 1 167 ? 36.18805 63.99047 74.60153 1.000 32.28869 167 LEU A CA 1
ATOM 1219 C C . LEU A 1 167 ? 37.22705 64.99609 74.10486 1.000 31.12539 167 LEU A C 1
ATOM 1220 O O . LEU A 1 167 ? 37.75800 64.85965 73.00219 1.000 23.39400 167 LEU A O 1
ATOM 1226 N N . LYS B 2 5 ? 59.80882 74.49843 52.49225 1.000 58.71565 499 LYS B N 1
ATOM 1227 C CA . LYS B 2 5 ? 59.99871 75.15257 51.20301 1.000 61.59864 499 LYS B CA 1
ATOM 1228 C C . LYS B 2 5 ? 59.57556 76.61734 51.26053 1.000 53.94952 499 LYS B C 1
ATOM 1229 O O . LYS B 2 5 ? 59.08791 77.09337 52.28582 1.000 53.78347 499 LYS B O 1
ATOM 1235 N N . VAL B 2 6 ? 59.76389 77.32640 50.15052 1.000 51.48359 500 VAL B N 1
ATOM 1236 C CA . VAL B 2 6 ? 59.46363 78.75042 50.05823 1.000 36.04851 500 VAL B CA 1
ATOM 1237 C C . VAL B 2 6 ? 58.08171 78.92264 49.44536 1.000 30.31485 500 VAL B C 1
ATOM 1238 O O . VAL B 2 6 ? 57.78321 78.34671 48.39132 1.000 26.22056 500 VAL B O 1
ATOM 1242 N N . PHE B 2 7 ? 57.23667 79.71580 50.10602 1.000 25.50669 501 PHE B N 1
ATOM 1243 C CA . PHE B 2 7 ? 55.90103 80.01903 49.62515 1.000 23.07421 501 PHE B CA 1
ATOM 1244 C C . PHE B 2 7 ? 55.83758 81.43959 49.07746 1.000 22.50951 501 PHE B C 1
ATOM 1245 O O . PHE B 2 7 ? 56.50413 82.33777 49.60390 1.000 23.73500 501 PHE B O 1
ATOM 1253 N N . PRO B 2 8 ? 55.05566 81.67253 48.02684 1.000 29.63841 502 PRO B N 1
ATOM 1254 C CA . PRO B 2 8 ? 54.94245 83.02833 47.48277 1.000 20.86127 502 PRO B CA 1
ATOM 1255 C C . PRO B 2 8 ? 54.08691 83.91528 48.37225 1.000 32.83634 502 PRO B C 1
ATOM 1256 O O . PRO B 2 8 ? 53.14644 83.46083 49.02866 1.000 26.51973 502 PRO B O 1
ATOM 1260 N N . LYS B 2 9 ? 54.42790 85.20404 48.38672 1.000 21.43413 503 LYS B N 1
ATOM 1261 C CA . LYS B 2 9 ? 53.70765 86.18765 49.19438 1.000 24.68738 503 LYS B CA 1
ATOM 1262 C C . LYS B 2 9 ? 52.49002 86.66122 48.40457 1.000 23.40527 503 LYS B C 1
ATOM 1263 O O . LYS B 2 9 ? 52.49969 87.69331 47.72882 1.000 23.60027 503 LYS B O 1
ATOM 1269 N N . ILE B 2 10 ? 51.41680 85.87679 48.49446 1.000 26.42852 504 ILE B N 1
ATOM 1270 C CA . ILE B 2 10 ? 50.17362 86.16561 47.79492 1.000 31.89155 504 ILE B CA 1
ATOM 1271 C C . ILE B 2 10 ? 49.03695 86.22536 48.80699 1.000 33.06231 504 ILE B C 1
ATOM 1272 O O . ILE B 2 10 ? 49.13123 85.70593 49.92196 1.000 29.76819 504 ILE B O 1
ATOM 1277 N N . ASN B 2 11 ? 47.94848 86.87091 48.39846 1.000 30.12402 505 ASN B N 1
ATOM 1278 C CA . ASN B 2 11 ? 46.74183 86.97472 49.20754 1.000 24.33349 505 ASN B CA 1
ATOM 1279 C C . ASN B 2 11 ? 45.74237 85.91896 48.75339 1.000 27.50334 505 ASN B C 1
ATOM 1280 O O . ASN B 2 11 ? 45.46745 85.79218 47.55547 1.000 32.69402 505 ASN B O 1
ATOM 1285 N N 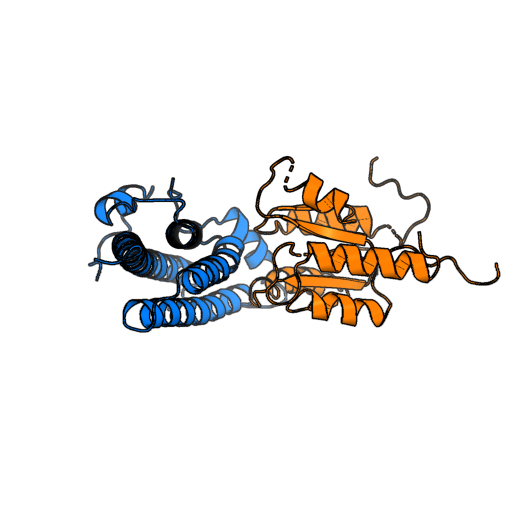. VAL B 2 12 ? 45.20276 85.16694 49.70956 1.000 21.50777 506 VAL B N 1
ATOM 1286 C CA . VAL B 2 12 ? 44.35141 84.01988 49.42307 1.000 17.35153 506 VAL B CA 1
ATOM 1287 C C . VAL B 2 12 ? 42.97480 84.25108 50.03265 1.000 23.14939 506 VAL B C 1
ATOM 1288 O O . VAL B 2 12 ? 42.83249 84.92293 51.05829 1.000 23.76128 506 VAL B O 1
ATOM 1292 N N . LEU B 2 13 ? 41.95071 83.70687 49.37717 1.000 26.65311 507 LEU B N 1
ATOM 1293 C CA . LEU B 2 13 ? 40.58830 83.71165 49.89723 1.000 27.04584 507 LEU B CA 1
ATOM 1294 C C . LEU B 2 13 ? 40.03661 82.29764 49.81493 1.000 23.80639 507 LEU B C 1
ATOM 1295 O O . LEU B 2 13 ? 39.99997 81.70706 48.73091 1.000 33.03593 507 LEU B O 1
ATOM 1300 N N . ILE B 2 14 ? 39.61383 81.75589 50.95348 1.000 19.04746 508 ILE B N 1
ATOM 1301 C CA . ILE B 2 14 ? 39.00381 80.43348 51.02413 1.000 23.42743 508 ILE B CA 1
ATOM 1302 C C . ILE B 2 14 ? 37.53730 80.60583 51.39295 1.000 34.90221 508 ILE B C 1
ATOM 1303 O O . ILE B 2 14 ? 37.21152 81.28780 52.37261 1.000 26.96603 508 ILE B O 1
ATOM 1308 N N . VAL B 2 15 ? 36.65572 79.99593 50.60397 1.000 29.54321 509 VAL B N 1
ATOM 1309 C CA . VAL B 2 15 ? 35.21329 80.18090 50.72512 1.000 22.70919 509 VAL B CA 1
ATOM 1310 C C . VAL B 2 15 ? 34.57999 78.81541 50.95280 1.000 26.51171 509 VAL B C 1
ATOM 1311 O O . VAL B 2 15 ? 34.50512 77.99642 50.02725 1.000 29.45582 509 VAL B O 1
ATOM 1315 N N . GLU B 2 16 ? 34.12035 78.56863 52.17896 1.000 24.07949 510 GLU B N 1
ATOM 1316 C CA . GLU B 2 16 ? 33.44049 77.32921 52.52700 1.000 24.76978 510 GLU B CA 1
ATOM 1317 C C . GLU B 2 16 ? 32.28634 77.64304 53.46803 1.000 31.21796 510 GLU B C 1
ATOM 1318 O O . GLU B 2 16 ? 32.32737 78.62014 54.21994 1.000 32.22582 510 GLU B O 1
ATOM 1324 N N . ASP B 2 17 ? 31.25479 76.80254 53.42106 1.000 37.60993 511 ASP B N 1
ATOM 1325 C CA . ASP B 2 17 ? 30.04543 77.00513 54.20789 1.000 46.01155 511 ASP B CA 1
ATOM 1326 C C . ASP B 2 17 ? 30.12467 76.38555 55.59827 1.000 46.13049 511 ASP B C 1
ATOM 1327 O O . ASP B 2 17 ? 29.09788 76.29073 56.27829 1.000 55.69254 511 ASP B O 1
ATOM 1332 N N . ASN B 2 18 ? 31.30875 75.96481 56.03633 1.000 35.14390 512 ASN B N 1
ATOM 1333 C CA . ASN B 2 18 ? 31.49018 75.37805 57.35722 1.000 31.37920 512 ASN B CA 1
ATOM 1334 C C . ASN B 2 18 ? 32.70472 76.01397 58.01465 1.000 30.41183 512 ASN B C 1
ATOM 1335 O O . ASN B 2 18 ? 33.79544 76.01764 57.43539 1.000 28.21339 512 ASN B O 1
ATOM 1340 N N . VAL B 2 19 ? 32.51335 76.54630 59.22479 1.000 32.39337 513 VAL B N 1
ATOM 1341 C CA . VAL B 2 19 ? 33.60301 77.23060 59.91435 1.000 32.69508 513 VAL B CA 1
ATOM 1342 C C . VAL B 2 19 ? 34.70503 76.25361 60.30282 1.000 33.38600 513 VAL B C 1
ATOM 1343 O O . VAL B 2 19 ? 35.87446 76.64184 60.41594 1.000 39.82919 513 VAL B O 1
ATOM 1347 N N . ILE B 2 20 ? 34.36280 74.98117 60.51509 1.000 31.44442 514 ILE B N 1
ATOM 1348 C CA . ILE B 2 20 ? 35.38266 73.98575 60.82789 1.000 30.84777 514 ILE B CA 1
ATOM 1349 C C . ILE B 2 20 ? 36.28486 73.75443 59.62313 1.000 32.65720 514 ILE B C 1
ATOM 1350 O O . ILE B 2 20 ? 37.50805 73.63182 59.75990 1.000 33.14458 514 ILE B O 1
ATOM 1355 N N . ASN B 2 21 ? 35.69962 73.69600 58.42435 1.000 27.24485 515 ASN B N 1
ATOM 1356 C CA . ASN B 2 21 ? 36.50737 73.59648 57.21449 1.000 25.10154 515 ASN B CA 1
ATOM 1357 C C . ASN B 2 21 ? 37.33595 74.85449 56.99098 1.000 27.62419 515 ASN B C 1
ATOM 1358 O O . ASN B 2 21 ? 38.44805 74.77503 56.45684 1.000 41.87810 515 ASN B O 1
ATOM 1363 N N A GLN B 2 22 ? 36.81727 76.01810 57.39073 0.557 25.98237 516 GLN B N 1
ATOM 1364 N N B GLN B 2 22 ? 36.81477 76.01891 57.38513 0.443 25.99622 516 GLN B N 1
ATOM 1365 C CA A GLN B 2 22 ? 37.57844 77.25450 57.24465 0.557 24.75047 516 GLN B CA 1
ATOM 1366 C CA B GLN B 2 22 ? 37.57949 77.25380 57.24594 0.443 24.12339 516 GLN B CA 1
ATOM 1367 C C A GLN B 2 22 ? 38.77391 77.28163 58.18879 0.557 27.50831 516 GLN B C 1
ATOM 1368 C C B GLN B 2 22 ? 38.77987 77.26674 58.18311 0.443 27.48091 516 GLN B C 1
ATOM 1369 O O A GLN B 2 22 ? 39.83679 77.80803 57.83874 0.557 26.57402 516 GLN B O 1
ATOM 1370 O O B GLN B 2 22 ? 39.85103 77.76919 57.82319 0.443 26.31490 516 GLN B O 1
ATOM 1381 N N . ALA B 2 23 ? 38.62031 76.71809 59.38986 1.000 34.72494 517 ALA B N 1
ATOM 1382 C CA . ALA B 2 23 ? 39.71788 76.71378 60.35047 1.000 33.51913 517 ALA B CA 1
ATOM 1383 C C . ALA B 2 23 ? 40.83172 75.76307 59.93325 1.000 26.51130 517 ALA B C 1
ATOM 1384 O O . ALA B 2 23 ? 42.00204 76.00944 60.24588 1.000 29.59335 517 ALA B O 1
ATOM 1386 N N . ILE B 2 24 ? 40.49382 74.67881 59.23336 1.000 25.01035 518 ILE B N 1
ATOM 1387 C CA . ILE B 2 24 ? 41.51510 73.73649 58.78627 1.000 24.46257 518 ILE B CA 1
ATOM 1388 C C . ILE B 2 24 ? 42.39111 74.37273 57.71515 1.000 43.19295 518 ILE B C 1
ATOM 1389 O O . ILE B 2 24 ? 43.62381 74.36896 57.81366 1.000 48.08719 518 ILE B O 1
ATOM 1394 N N . LEU B 2 25 ? 41.76670 74.93037 56.67560 1.000 38.44793 519 LEU B N 1
ATOM 1395 C CA . LEU B 2 25 ? 42.53146 75.56371 55.60634 1.000 27.51389 519 LEU B CA 1
ATOM 1396 C C . LEU B 2 25 ? 43.22708 76.82638 56.09890 1.000 34.06575 519 LEU B C 1
ATOM 1397 O O . LEU B 2 25 ? 44.34816 77.12962 55.67420 1.000 39.62875 519 LEU B O 1
ATOM 1402 N N . GLY B 2 26 ? 42.57996 77.57377 56.99620 1.000 41.50293 520 GLY B N 1
ATOM 1403 C CA . GLY B 2 26 ? 43.20457 78.76549 57.54271 1.000 28.28159 520 GLY B CA 1
ATOM 1404 C C . GLY B 2 26 ? 44.40568 78.46296 58.41467 1.000 23.03600 520 GLY B C 1
ATOM 1405 O O . GLY B 2 26 ? 45.33635 79.26996 58.49542 1.000 23.35521 520 GLY B O 1
ATOM 1406 N N . SER B 2 27 ? 44.40615 77.30428 59.07764 1.000 23.93836 521 SER B N 1
ATOM 1407 C CA . SER B 2 27 ? 45.55201 76.92251 59.89590 1.000 27.84840 521 SER B CA 1
ATOM 1408 C C . SER B 2 27 ? 46.78511 76.67700 59.03814 1.000 27.96648 521 SER B C 1
ATOM 1409 O O . SER B 2 27 ? 47.90946 76.97427 59.45776 1.000 35.83965 521 SER B O 1
ATOM 1412 N N . PHE B 2 28 ? 46.59632 76.12900 57.83670 1.000 23.27855 522 PHE B N 1
ATOM 1413 C CA . PHE B 2 28 ? 47.73010 75.90957 56.94723 1.000 22.55571 522 PHE B CA 1
ATOM 1414 C C . PHE B 2 28 ? 48.29620 77.23048 56.44351 1.000 29.55229 522 PHE B C 1
ATOM 1415 O O . PHE B 2 28 ? 49.51842 77.40289 56.37592 1.000 32.91091 522 PHE B O 1
ATOM 1423 N N . LEU B 2 29 ? 47.42361 78.17327 56.08257 1.000 20.77147 523 LEU B N 1
ATOM 1424 C CA . LEU B 2 29 ? 47.89346 79.47076 55.61033 1.000 20.44510 523 LEU B CA 1
ATOM 1425 C C . LEU B 2 29 ? 48.55086 80.26135 56.73438 1.000 29.21290 523 LEU B C 1
ATOM 1426 O O . LEU B 2 29 ? 49.55873 80.94323 56.51432 1.000 42.83729 523 LEU B O 1
ATOM 1431 N N . ARG B 2 30 ? 47.99686 80.17945 57.94631 1.000 24.21913 524 ARG B N 1
ATOM 1432 C CA . ARG B 2 30 ? 48.58392 80.88758 59.07901 1.000 25.67483 524 ARG B CA 1
ATOM 1433 C C . ARG B 2 30 ? 49.94232 80.30529 59.44839 1.000 26.96727 524 ARG B C 1
ATOM 1434 O O . ARG B 2 30 ? 50.85665 81.04226 59.83541 1.000 38.09262 524 ARG B O 1
ATOM 1442 N N . LYS B 2 31 ? 50.09109 78.98333 59.33368 1.000 38.18600 525 LYS B N 1
ATOM 1443 C CA . LYS B 2 31 ? 51.35492 78.33918 59.67536 1.000 32.73982 525 LYS B CA 1
ATOM 1444 C C . LYS B 2 31 ? 52.47865 78.77353 58.74319 1.000 36.08713 525 LYS B C 1
ATOM 1445 O O . LYS B 2 31 ? 53.63864 78.85336 59.16412 1.000 42.77088 525 LYS B O 1
ATOM 1451 N N . HIS B 2 32 ? 52.15897 79.06640 57.48409 1.000 42.61742 526 HIS B N 1
ATOM 1452 C CA . HIS B 2 32 ? 53.15120 79.47015 56.49828 1.000 44.41785 526 HIS B CA 1
ATOM 1453 C C . HIS B 2 32 ? 53.15047 80.97266 56.24095 1.000 36.95252 526 HIS B C 1
ATOM 1454 O O . HIS B 2 32 ? 53.72474 81.41887 55.24188 1.000 25.88606 526 HIS B O 1
ATOM 1461 N N . LYS B 2 33 ? 52.51607 81.75570 57.11732 1.000 30.12538 527 LYS B N 1
ATOM 1462 C CA . LYS B 2 33 ? 52.53776 83.21920 57.04808 1.000 37.74149 527 LYS B CA 1
ATOM 1463 C C . LYS B 2 33 ? 51.93506 83.73564 55.74262 1.000 28.67923 527 LYS B C 1
ATOM 1464 O O . LYS B 2 33 ? 52.45387 84.66775 55.12527 1.000 34.76621 527 LYS B O 1
ATOM 1470 N N . ILE B 2 34 ? 50.82699 83.13441 55.32138 1.000 22.81229 528 ILE B N 1
ATOM 1471 C CA . ILE B 2 34 ? 50.11889 83.54503 54.11420 1.000 21.25657 528 ILE B CA 1
ATOM 1472 C C . ILE B 2 34 ? 48.92263 84.39055 54.52775 1.000 26.07925 528 ILE B C 1
ATOM 1473 O O . ILE B 2 34 ? 48.06731 83.93448 55.29593 1.000 35.48610 528 ILE B O 1
ATOM 1478 N N . SER B 2 35 ? 48.86255 85.62200 54.02594 1.000 30.24481 529 SER B N 1
ATOM 1479 C CA . SER B 2 35 ? 47.72027 86.48446 54.29609 1.000 35.08715 529 SER B CA 1
ATOM 1480 C C . SER B 2 35 ? 46.47514 85.93100 53.61593 1.000 33.69827 529 SER B C 1
ATOM 1481 O O . SER B 2 35 ? 46.52193 85.49345 52.46286 1.000 38.69667 529 SER B O 1
ATOM 1484 N N . TYR B 2 36 ? 45.35385 85.94749 54.33379 1.000 22.52837 530 TYR B N 1
ATOM 1485 C CA . TYR B 2 36 ? 44.13229 85.37326 53.79243 1.000 24.26781 530 TYR B CA 1
ATOM 1486 C C . TYR B 2 36 ? 42.91190 86.02651 54.42260 1.000 24.74507 530 TYR B C 1
ATOM 1487 O O . TYR B 2 36 ? 42.99538 86.68809 55.46037 1.000 33.86714 530 TYR B O 1
ATOM 1496 N N . LYS B 2 37 ? 41.77094 85.82787 53.76673 1.000 23.35798 531 LYS B N 1
ATOM 1497 C CA . LYS B 2 37 ? 40.47193 86.23015 54.27927 1.000 25.34928 531 LYS B CA 1
ATOM 1498 C C . LYS B 2 37 ? 39.52630 85.04010 54.20996 1.000 32.37112 531 LYS B C 1
ATOM 1499 O O . LYS B 2 37 ? 39.77550 84.06339 53.49887 1.000 38.64816 531 LYS B O 1
ATOM 1505 N N . LEU B 2 38 ? 38.43141 85.13139 54.95781 1.000 31.44527 532 LEU B N 1
ATOM 1506 C CA . LEU B 2 38 ? 37.42277 84.08362 55.00075 1.000 26.50386 532 LEU B CA 1
ATOM 1507 C C . LEU B 2 38 ? 36.10822 84.60474 54.43963 1.000 31.02901 532 LEU B C 1
ATOM 1508 O O . LEU B 2 38 ? 35.73888 85.76117 54.66812 1.000 54.78925 532 LEU B O 1
ATOM 1513 N N . ALA B 2 39 ? 35.40508 83.74261 53.70672 1.000 35.25916 533 ALA B N 1
ATOM 1514 C CA . ALA B 2 39 ? 34.08947 84.05254 53.16561 1.000 34.92957 533 ALA B CA 1
ATOM 1515 C C . ALA B 2 39 ? 33.12835 82.91148 53.46840 1.000 37.68662 533 ALA B C 1
ATOM 1516 O O . ALA B 2 39 ? 33.49045 81.73513 53.36030 1.000 28.11536 533 ALA B O 1
ATOM 1518 N N . LYS B 2 40 ? 31.89705 83.27223 53.83844 1.000 47.89271 534 LYS B N 1
ATOM 1519 C CA . LYS B 2 40 ? 30.86295 82.31627 54.22070 1.000 49.87541 534 LYS B CA 1
ATOM 1520 C C . LYS B 2 40 ? 30.13528 81.72415 53.02082 1.000 42.62375 534 LYS B C 1
ATOM 1521 O O . LYS B 2 40 ? 29.83367 80.52422 53.00980 1.000 39.73268 534 LYS B O 1
ATOM 1527 N N . ASN B 2 41 ? 29.83623 82.54421 52.01753 1.000 35.71794 535 ASN B N 1
ATOM 1528 C CA . ASN B 2 41 ? 29.09944 82.09281 50.84799 1.000 39.53870 535 ASN B CA 1
ATOM 1529 C C . ASN B 2 41 ? 29.70225 82.75551 49.61301 1.000 45.76778 535 ASN B C 1
ATOM 1530 O O . ASN B 2 41 ? 30.76256 83.38483 49.67353 1.000 55.16391 535 ASN B O 1
ATOM 1535 N N . GLY B 2 42 ? 29.01332 82.61777 48.47891 1.000 38.67975 536 GLY B N 1
ATOM 1536 C CA . GLY B 2 42 ? 29.52719 83.17941 47.23949 1.000 42.72551 536 GLY B CA 1
ATOM 1537 C C . GLY B 2 42 ? 29.36924 84.68368 47.15666 1.000 40.28467 536 GLY B C 1
ATOM 1538 O O . GLY B 2 42 ? 30.21988 85.37488 46.58743 1.000 44.89301 536 GLY B O 1
ATOM 1539 N N . GLN B 2 43 ? 28.27550 85.21241 47.70818 1.000 41.14131 537 GLN B N 1
ATOM 1540 C CA . GLN B 2 43 ? 28.06410 86.65603 47.66547 1.000 44.15428 537 GLN B CA 1
ATOM 1541 C C . GLN B 2 43 ? 29.13994 87.39788 48.45279 1.000 52.16241 537 GLN B C 1
ATOM 1542 O O . GLN B 2 43 ? 29.57475 88.48626 48.05485 1.000 65.99432 537 GLN B O 1
ATOM 1548 N N . GLU B 2 44 ? 29.58649 86.82434 49.57198 1.000 41.02300 538 GLU B N 1
ATOM 1549 C CA . GLU B 2 44 ? 30.69444 87.42441 50.30807 1.000 39.79797 538 GLU B CA 1
ATOM 1550 C C . GLU B 2 44 ? 31.99079 87.34383 49.51158 1.000 36.67287 538 GLU B C 1
ATOM 1551 O O . GLU B 2 44 ? 32.80515 88.27393 49.54447 1.000 36.50734 538 GLU B O 1
ATOM 1557 N N . ALA B 2 45 ? 32.19843 86.23833 48.79056 1.000 33.96480 539 ALA B N 1
ATOM 1558 C CA . ALA B 2 45 ? 33.41945 86.08175 48.00647 1.000 34.77945 539 ALA B CA 1
ATOM 1559 C C . ALA B 2 45 ? 33.51020 87.13262 46.90778 1.000 57.03100 539 ALA B C 1
ATOM 1560 O O . ALA B 2 45 ? 34.59177 87.66917 46.63915 1.000 48.16171 539 ALA B O 1
ATOM 1562 N N . VAL B 2 46 ? 32.38470 87.43879 46.25947 1.000 54.28062 540 VAL B N 1
ATOM 1563 C CA . VAL B 2 46 ? 32.38238 88.47646 45.23418 1.000 39.00540 540 VAL B CA 1
ATOM 1564 C C . VAL B 2 46 ? 32.64671 89.84026 45.85832 1.000 45.80447 540 VAL B C 1
ATOM 1565 O O . VAL B 2 46 ? 33.41552 90.64557 45.31994 1.000 52.99598 540 VAL B O 1
ATOM 1569 N N . ASN B 2 47 ? 32.02500 90.11735 47.00773 1.000 45.91293 541 ASN B N 1
ATOM 1570 C CA . ASN B 2 47 ? 32.23261 91.40043 47.67187 1.000 48.13417 541 ASN B CA 1
ATOM 1571 C C . ASN B 2 47 ? 33.66477 91.54099 48.17243 1.000 48.68410 541 ASN B C 1
ATOM 1572 O O . ASN B 2 47 ? 34.26259 92.61800 48.06274 1.000 65.94424 541 ASN B O 1
ATOM 1577 N N . ILE B 2 48 ? 34.23044 90.46685 48.72749 1.000 40.82784 542 ILE B N 1
ATOM 1578 C CA . ILE B 2 48 ? 35.61036 90.51897 49.19989 1.000 35.49242 542 ILE B CA 1
ATOM 1579 C C . ILE B 2 48 ? 36.56975 90.67655 48.02666 1.000 45.00187 542 ILE B C 1
ATOM 1580 O O . ILE B 2 48 ? 37.56684 91.40375 48.11575 1.000 41.58500 542 ILE B O 1
ATOM 1585 N N . TRP B 2 49 ? 36.28048 90.01167 46.90469 1.000 37.17171 543 TRP B N 1
ATOM 1586 C CA . TRP B 2 49 ? 37.12417 90.16382 45.72438 1.000 31.56722 543 TRP B CA 1
ATOM 1587 C C . TRP B 2 49 ? 37.06734 91.58138 45.16993 1.000 42.97649 543 TRP B C 1
ATOM 1588 O O . TRP B 2 49 ? 38.06079 92.06699 44.61715 1.000 51.09274 543 TRP B O 1
ATOM 1599 N N . LYS B 2 50 ? 35.92289 92.25778 45.30452 1.000 37.97677 544 LYS B N 1
ATOM 1600 C CA . LYS B 2 50 ? 35.82252 93.63575 44.83495 1.000 50.54747 544 LYS B CA 1
ATOM 1601 C C . LYS B 2 50 ? 36.74832 94.56048 45.61217 1.000 45.32551 544 LYS B C 1
ATOM 1602 O O . LYS B 2 50 ? 37.15387 95.60815 45.09651 1.000 58.15089 544 LYS B O 1
ATOM 1608 N N . GLU B 2 51 ? 37.09373 94.19363 46.84788 1.000 40.64209 545 GLU B N 1
ATOM 1609 C CA . GLU B 2 51 ? 38.01651 94.98983 47.64600 1.000 44.26456 545 GLU B CA 1
ATOM 1610 C C . GLU B 2 51 ? 39.43661 94.97200 47.09650 1.000 48.97334 545 GLU B C 1
ATOM 1611 O O . GLU B 2 51 ? 40.26020 95.78065 47.53622 1.000 57.60654 545 GLU B O 1
ATOM 1617 N N . GLY B 2 52 ? 39.73974 94.08001 46.15740 1.000 36.17488 546 GLY B N 1
ATOM 1618 C CA . GLY B 2 52 ? 41.03548 94.04996 45.51543 1.000 34.38443 546 GLY B CA 1
ATOM 1619 C C . GLY B 2 52 ? 42.10961 93.41543 46.37977 1.000 31.88549 546 GLY B C 1
ATOM 1620 O O . GLY B 2 52 ? 41.95927 93.21515 47.58660 1.000 31.89304 546 GLY B O 1
ATOM 1621 N N . GLY B 2 53 ? 43.22780 93.09021 45.73055 1.000 30.06023 547 GLY B N 1
ATOM 1622 C CA . GLY B 2 53 ? 44.38230 92.52467 46.38950 1.000 28.14050 547 GLY B CA 1
ATOM 1623 C C . GLY B 2 53 ? 44.47694 91.01374 46.32619 1.000 32.49957 547 GLY B C 1
ATOM 1624 O O . GLY B 2 53 ? 45.54899 90.46406 46.60531 1.000 40.47791 547 GLY B O 1
ATOM 1625 N N . LEU B 2 54 ? 43.39273 90.33127 45.96763 1.000 26.74711 548 LEU B N 1
ATOM 1626 C CA . LEU B 2 54 ? 43.39951 88.87598 45.93978 1.000 22.43546 548 LEU B CA 1
ATOM 1627 C C . LEU B 2 54 ? 44.23420 88.34943 44.77749 1.000 21.17375 548 LEU B C 1
ATOM 1628 O O . LEU B 2 54 ? 44.28421 88.94070 43.69568 1.000 22.84503 548 LEU B O 1
ATOM 1633 N N . HIS B 2 55 ? 44.89409 87.22098 45.01641 1.000 19.43116 549 HIS B N 1
ATOM 1634 C CA . HIS B 2 55 ? 45.64316 86.50089 43.99449 1.000 18.47810 549 HIS B CA 1
ATOM 1635 C C . HIS B 2 55 ? 45.09920 85.10744 43.73485 1.000 17.36077 549 HIS B C 1
ATOM 1636 O O . HIS B 2 55 ? 45.06871 84.66559 42.58350 1.000 20.65422 549 HIS B O 1
ATOM 1643 N N . LEU B 2 56 ? 44.66165 84.40613 44.77855 1.000 23.63606 550 LEU B N 1
ATOM 1644 C CA . LEU B 2 56 ? 44.26519 83.00837 44.68139 1.000 21.67782 550 LEU B CA 1
ATOM 1645 C C . LEU B 2 56 ? 43.02521 82.78360 45.53169 1.000 16.19729 550 LEU B C 1
ATOM 1646 O O . LEU B 2 56 ? 42.99504 83.17648 46.70076 1.000 16.50663 550 LEU B O 1
ATOM 1651 N N . ILE B 2 57 ? 42.00722 82.15713 44.94719 1.000 25.87018 551 ILE B N 1
ATOM 1652 C CA . ILE B 2 57 ? 40.73288 81.92207 45.61816 1.000 17.02834 551 ILE B CA 1
ATOM 1653 C C . ILE B 2 57 ? 40.44899 80.42677 45.60420 1.000 16.48274 551 ILE B C 1
ATOM 1654 O O . ILE B 2 57 ? 40.38091 79.81222 44.53232 1.000 32.35055 551 ILE B O 1
ATOM 1659 N N . PHE B 2 58 ? 40.28628 79.84442 46.79037 1.000 16.35388 552 PHE B N 1
ATOM 1660 C CA . PHE B 2 58 ? 39.84769 78.45818 46.94267 1.000 23.01661 552 PHE B CA 1
ATOM 1661 C C . PHE B 2 58 ? 38.36574 78.49278 47.29355 1.000 23.17530 552 PHE B C 1
ATOM 1662 O O . PHE B 2 58 ? 37.99376 78.76898 48.43653 1.000 29.37612 552 PHE B O 1
ATOM 1678 N N . ASP B 2 60 ? 34.41607 76.75947 47.21812 1.000 23.05979 554 ASP B N 1
ATOM 1679 C CA . ASP B 2 60 ? 33.54034 75.60660 47.08564 1.000 25.25470 554 ASP B CA 1
ATOM 1680 C C . ASP B 2 60 ? 32.44852 75.90197 46.06533 1.000 34.04944 554 ASP B C 1
ATOM 1681 O O . ASP B 2 60 ? 31.92388 77.01740 46.00005 1.000 34.08015 554 ASP B O 1
ATOM 1686 N N . LEU B 2 61 ? 32.11147 74.89200 45.26072 1.000 45.06100 555 LEU B N 1
ATOM 1687 C CA . LEU B 2 61 ? 31.11660 75.08891 44.21100 1.000 39.93044 555 LEU B CA 1
ATOM 1688 C C . LEU B 2 61 ? 29.72118 75.27727 44.79240 1.000 43.29547 555 LEU B C 1
ATOM 1689 O O . LEU B 2 61 ? 28.95594 76.12571 44.31964 1.000 45.78863 555 LEU B O 1
ATOM 1694 N N . GLN B 2 62 ? 29.37096 74.49985 45.81270 1.000 50.20240 556 GLN B N 1
ATOM 1695 C CA . GLN B 2 62 ? 28.05588 74.58415 46.43406 1.000 42.18449 556 GLN B CA 1
ATOM 1696 C C . GLN B 2 62 ? 28.13469 75.47803 47.66599 1.000 41.19887 556 GLN B C 1
ATOM 1697 O O . GLN B 2 62 ? 28.81710 75.14430 48.64090 1.000 37.94341 556 GLN B O 1
ATOM 1703 N N . LEU B 2 63 ? 27.44025 76.61046 47.61620 1.000 41.25197 557 LEU B N 1
ATOM 1704 C CA . LEU B 2 63 ? 27.42293 77.59415 48.68481 1.000 38.00028 557 LEU B CA 1
ATOM 1705 C C . LEU B 2 63 ? 25.98807 78.01296 48.97508 1.000 50.58416 557 LEU B C 1
ATOM 1706 O O . LEU B 2 63 ? 25.13206 77.96063 48.08666 1.000 46.45064 557 LEU B O 1
ATOM 1711 N N . PRO B 2 64 ? 25.69655 78.42622 50.21908 1.000 48.96282 558 PRO B N 1
ATOM 1712 C CA . PRO B 2 64 ? 24.30037 78.68036 50.61084 1.000 56.13492 558 PRO B CA 1
ATOM 1713 C C . PRO B 2 64 ? 23.60295 79.75962 49.79535 1.000 69.03248 558 PRO B C 1
ATOM 1714 O O . PRO B 2 64 ? 22.62107 79.47874 49.10005 1.000 93.88101 558 PRO B O 1
ATOM 1718 N N . VAL B 2 65 ? 24.09145 80.99600 49.87826 1.000 69.17437 559 VAL B N 1
ATOM 1719 C CA . VAL B 2 65 ? 23.40360 82.11623 49.24028 1.000 50.41629 559 VAL B CA 1
ATOM 1720 C C . VAL B 2 65 ? 23.63849 82.10875 47.73479 1.000 49.54807 559 VAL B C 1
ATOM 1721 O O . VAL B 2 65 ? 22.69808 81.98328 46.94135 1.000 52.34789 559 VAL B O 1
ATOM 1725 N N . LEU B 2 66 ? 24.89503 82.25095 47.32090 1.000 65.12125 560 LEU B N 1
ATOM 1726 C CA . LEU B 2 66 ? 25.27038 82.27399 45.91270 1.000 45.10203 560 LEU B CA 1
ATOM 1727 C C . LEU B 2 66 ? 26.28574 81.16812 45.66857 1.000 49.91212 560 LEU B C 1
ATOM 1728 O O . LEU B 2 66 ? 27.31685 81.11110 46.34604 1.000 50.04948 560 LEU B O 1
ATOM 1733 N N . SER B 2 67 ? 25.99366 80.29458 44.70723 1.000 42.07439 561 SER B N 1
ATOM 1734 C CA . SER B 2 67 ? 26.86751 79.16045 44.43926 1.000 40.72984 561 SER B CA 1
ATOM 1735 C C . SER B 2 67 ? 28.23594 79.63174 43.96005 1.000 37.73145 561 SER B C 1
ATOM 1736 O O . SER B 2 67 ? 28.38419 80.72118 43.39953 1.000 46.52251 561 SER B O 1
ATOM 1739 N N . GLY B 2 68 ? 29.24755 78.79156 44.19157 1.000 32.23921 562 GLY B N 1
ATOM 1740 C CA . GLY B 2 68 ? 30.58716 79.11714 43.73450 1.000 29.79559 562 GLY B CA 1
ATOM 1741 C C . GLY B 2 68 ? 30.69260 79.20471 42.22592 1.000 30.39090 562 GLY B C 1
ATOM 1742 O O . GLY B 2 68 ? 31.54989 79.91966 41.70038 1.000 29.44826 562 GLY B O 1
ATOM 1743 N N . ILE B 2 69 ? 29.82914 78.48072 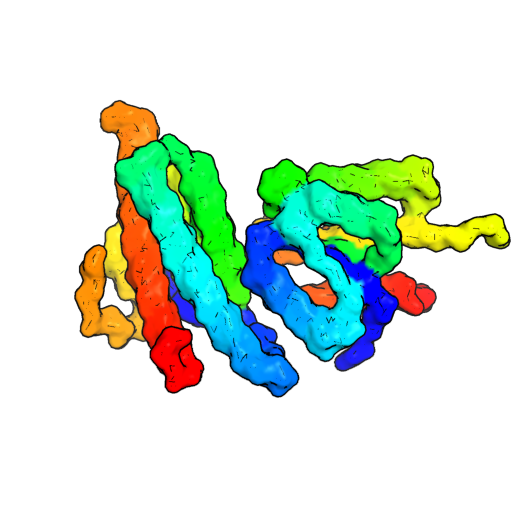41.50996 1.000 43.55220 563 ILE B N 1
ATOM 1744 C CA . ILE B 2 69 ? 29.80420 78.57108 40.05231 1.000 33.46344 563 ILE B CA 1
ATOM 1745 C C . ILE B 2 69 ? 29.40487 79.97525 39.61805 1.000 38.74371 563 ILE B C 1
ATOM 1746 O O . ILE B 2 69 ? 30.09526 80.61965 38.81917 1.000 35.26398 563 ILE B O 1
ATOM 1751 N N . GLU B 2 70 ? 28.28150 80.47151 40.14309 1.000 43.80309 564 GLU B N 1
ATOM 1752 C CA . GLU B 2 70 ? 27.81511 81.80155 39.76792 1.000 47.91833 564 GLU B CA 1
ATOM 1753 C C . GLU B 2 70 ? 28.74795 82.88990 40.28031 1.000 41.72305 564 GLU B C 1
ATOM 1754 O O . GLU B 2 70 ? 28.91697 83.92020 39.61862 1.000 43.44178 564 GLU B O 1
ATOM 1760 N N . ALA B 2 71 ? 29.35799 82.68413 41.44939 1.000 40.83594 565 ALA B N 1
ATOM 1761 C CA . ALA B 2 71 ? 30.32573 83.65219 41.95300 1.000 44.92704 565 ALA B CA 1
ATOM 1762 C C . ALA B 2 71 ? 31.54705 83.72616 41.04682 1.000 38.57657 565 ALA B C 1
ATOM 1763 O O . ALA B 2 71 ? 32.06079 84.81675 40.77246 1.000 36.77311 565 ALA B O 1
ATOM 1765 N N . ALA B 2 72 ? 32.02230 82.57423 40.56634 1.000 43.94818 566 ALA B N 1
ATOM 1766 C CA . ALA B 2 72 ? 33.16270 82.56824 39.65651 1.000 29.95292 566 ALA B CA 1
ATOM 1767 C C . ALA B 2 72 ? 32.81455 83.23951 38.33480 1.000 32.44738 566 ALA B C 1
ATOM 1768 O O . ALA B 2 72 ? 33.61319 84.01315 37.79409 1.000 37.75018 566 ALA B O 1
ATOM 1770 N N . LYS B 2 73 ? 31.62504 82.95608 37.79786 1.000 35.09955 567 LYS B N 1
ATOM 1771 C CA . LYS B 2 73 ? 31.19458 83.62281 36.57355 1.000 38.09960 567 LYS B CA 1
ATOM 1772 C C . LYS B 2 73 ? 31.01228 85.11701 36.79990 1.000 40.09418 567 LYS B C 1
ATOM 1773 O O . LYS B 2 73 ? 31.29119 85.92701 35.90840 1.000 48.83961 567 LYS B O 1
ATOM 1779 N N . GLN B 2 74 ? 30.54606 85.50156 37.99002 1.000 40.44021 568 GLN B N 1
ATOM 1780 C CA . GLN B 2 74 ? 30.37017 86.91728 38.29090 1.000 42.74908 568 GLN B CA 1
ATOM 1781 C C . GLN B 2 74 ? 31.70954 87.62962 38.42973 1.000 40.66054 568 GLN B C 1
ATOM 1782 O O . GLN B 2 74 ? 31.81920 88.81254 38.08751 1.000 42.82306 568 GLN B O 1
ATOM 1788 N N . ILE B 2 75 ? 32.73592 86.93035 38.91849 1.000 36.84764 569 ILE B N 1
ATOM 1789 C CA . ILE B 2 75 ? 34.06246 87.53099 39.01457 1.000 35.03210 569 ILE B CA 1
ATOM 1790 C C . ILE B 2 75 ? 34.69855 87.64375 37.63439 1.000 42.81864 569 ILE B C 1
ATOM 1791 O O . ILE B 2 75 ? 35.31539 88.66329 37.30176 1.000 48.98307 569 ILE B O 1
ATOM 1796 N N . ARG B 2 76 ? 34.55450 86.60519 36.80653 1.000 37.61991 570 ARG B N 1
ATOM 1797 C CA . ARG B 2 76 ? 35.13248 86.64393 35.46650 1.000 35.34699 570 ARG B CA 1
ATOM 1798 C C . ARG B 2 76 ? 34.46424 87.70768 34.60495 1.000 50.92970 570 ARG B C 1
ATOM 1799 O O . ARG B 2 76 ? 35.12113 88.34629 33.77419 1.000 44.48170 570 ARG B O 1
ATOM 1807 N N . ASP B 2 77 ? 33.15685 87.91092 34.78448 1.000 57.06965 571 ASP B N 1
ATOM 1808 C CA . ASP B 2 77 ? 32.46560 88.94744 34.02490 1.000 63.03263 571 ASP B CA 1
ATOM 1809 C C . ASP B 2 77 ? 32.91205 90.33777 34.45791 1.000 65.34928 571 ASP B C 1
ATOM 1810 O O . ASP B 2 77 ? 33.07577 91.23158 33.61956 1.000 76.61696 571 ASP B O 1
ATOM 1815 N N . PHE B 2 78 ? 33.11805 90.53936 35.76175 1.000 62.09136 572 PHE B N 1
ATOM 1816 C CA . PHE B 2 78 ? 33.59286 91.83398 36.23789 1.000 59.73505 572 PHE B CA 1
ATOM 1817 C C . PHE B 2 78 ? 35.02393 92.10514 35.79274 1.000 57.02447 572 PHE B C 1
ATOM 1818 O O . PHE B 2 78 ? 35.39504 93.26524 35.58061 1.000 53.92788 572 PHE B O 1
ATOM 1826 N N . GLU B 2 79 ? 35.83811 91.05671 35.64501 1.000 65.16972 573 GLU B N 1
ATOM 1827 C CA . GLU B 2 79 ? 37.20425 91.24760 35.16870 1.000 43.46423 573 GLU B CA 1
ATOM 1828 C C . GLU B 2 79 ? 37.22475 91.69504 33.71275 1.000 42.41256 573 GLU B C 1
ATOM 1829 O O . GLU B 2 79 ? 38.07658 92.49937 33.31772 1.000 43.13440 573 GLU B O 1
ATOM 1835 N N . LYS B 2 80 ? 36.29457 91.18879 32.89962 1.000 44.22259 574 LYS B N 1
ATOM 1836 C CA . LYS B 2 80 ? 36.26154 91.57789 31.49366 1.000 47.20348 574 LYS B CA 1
ATOM 1837 C C . LYS B 2 80 ? 35.80042 93.02074 31.33093 1.000 61.55053 574 LYS B C 1
ATOM 1838 O O . LYS B 2 80 ? 36.27926 93.73456 30.44186 1.000 55.50537 574 LYS B O 1
ATOM 1844 N N . GLN B 2 81 ? 34.87001 93.46717 32.17889 1.000 65.10171 575 GLN B N 1
ATOM 1845 C CA . GLN B 2 81 ? 34.38924 94.84199 32.09334 1.000 68.36391 575 GLN B CA 1
ATOM 1846 C C . GLN B 2 81 ? 35.48013 95.84313 32.44887 1.000 68.53868 575 GLN B C 1
ATOM 1847 O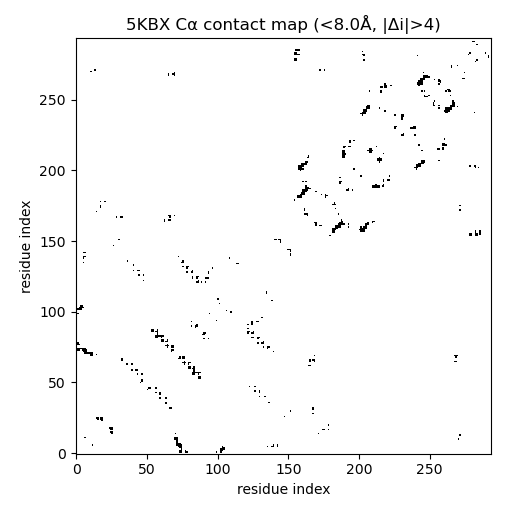 O . GLN B 2 81 ? 35.49306 96.95833 31.91579 1.000 85.24041 575 GLN B O 1
ATOM 1853 N N . ASN B 2 82 ? 36.39657 95.46925 33.33824 1.000 58.62480 576 ASN B N 1
ATOM 1854 C CA . ASN B 2 82 ? 37.48563 96.34026 33.75530 1.000 53.86060 576 ASN B CA 1
ATOM 1855 C C . ASN B 2 82 ? 38.76428 96.10952 32.95931 1.000 52.81064 576 ASN B C 1
ATOM 1856 O O . ASN B 2 82 ? 39.81198 96.65408 33.32210 1.000 52.81082 576 ASN B O 1
ATOM 1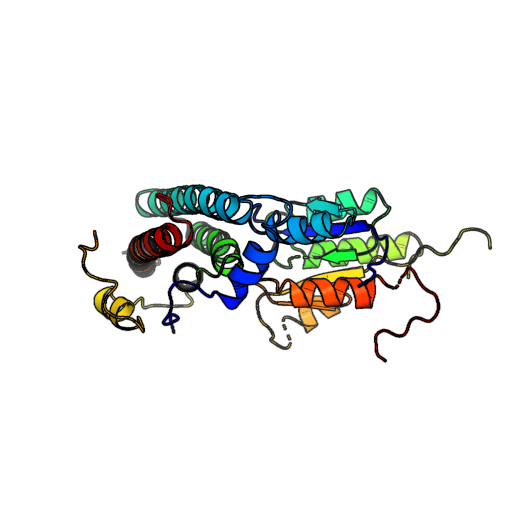861 N N . GLY B 2 83 ? 38.70386 95.31985 31.89001 1.000 52.32140 577 GLY B N 1
ATOM 1862 C CA . GLY B 2 83 ? 39.86973 95.07089 31.06575 1.000 54.75420 577 GLY B CA 1
ATOM 1863 C C . GLY B 2 83 ? 40.91995 94.21845 31.74659 1.000 62.27545 577 GLY B C 1
ATOM 1864 O O . GLY B 2 83 ? 42.08630 94.61307 31.83813 1.000 68.38226 577 GLY B O 1
ATOM 1865 N N . ILE B 2 84 ? 40.51774 93.04625 32.23151 1.000 60.70790 578 ILE B N 1
ATOM 1866 C CA . ILE B 2 84 ? 41.41788 92.11105 32.89609 1.000 50.79899 578 ILE B CA 1
ATOM 1867 C C . ILE B 2 84 ? 41.27047 90.75721 32.21728 1.000 50.31420 578 ILE B C 1
ATOM 1868 O O . ILE B 2 84 ? 40.16369 90.20826 32.15460 1.000 57.83373 578 ILE B O 1
ATOM 1873 N N . GLY B 2 85 ? 42.37683 90.22308 31.71045 1.000 45.58336 579 GLY B N 1
ATOM 1874 C CA . GLY B 2 85 ? 42.36000 88.94133 31.03025 1.000 47.42777 579 GLY B CA 1
ATOM 1875 C C . GLY B 2 85 ? 43.57774 88.70654 30.15838 1.000 59.89878 579 GLY B C 1
ATOM 1876 O O . GLY B 2 85 ? 44.67133 88.44621 30.66010 1.000 68.40594 579 GLY B O 1
ATOM 1877 N N . SER B 2 102 ? 54.04675 102.00881 29.54660 1.000 81.88536 596 SER B N 1
ATOM 1878 C CA . SER B 2 102 ? 52.90564 101.53298 30.31958 1.000 79.26211 596 SER B CA 1
ATOM 1879 C C . SER B 2 102 ? 52.07769 102.71628 30.80354 1.000 94.63478 596 SER B C 1
ATOM 1880 O O . SER B 2 102 ? 52.62066 103.66534 31.36215 1.000 98.53972 596 SER B O 1
ATOM 1883 N N . LYS B 2 103 ? 50.76838 102.67907 30.56056 1.000 96.98499 597 LYS B N 1
ATOM 1884 C CA . LYS B 2 103 ? 49.87953 103.68271 31.13283 1.000 101.16606 597 LYS B CA 1
ATOM 1885 C C . LYS B 2 103 ? 49.36614 103.23176 32.49356 1.000 91.08618 597 LYS B C 1
ATOM 1886 O O . LYS B 2 103 ? 49.37658 104.00473 33.45579 1.000 98.51459 597 LYS B O 1
ATOM 1892 N N . ARG B 2 104 ? 48.91788 101.98293 32.57962 1.000 76.74332 598 ARG B N 1
ATOM 1893 C CA . ARG B 2 104 ? 48.52421 101.36127 33.83202 1.000 82.83016 598 ARG B CA 1
ATOM 1894 C C . ARG B 2 104 ? 49.00149 99.91949 33.81068 1.000 66.60382 598 ARG B C 1
ATOM 1895 O O . ARG B 2 104 ? 48.85911 99.22746 32.79903 1.000 63.21719 598 ARG B O 1
ATOM 1903 N N . PHE B 2 105 ? 49.58874 99.48305 34.92156 1.000 67.90617 599 PHE B N 1
ATOM 1904 C CA . PHE B 2 105 ? 50.13323 98.13576 34.99761 1.000 61.06821 599 PHE B CA 1
ATOM 1905 C C . PHE B 2 105 ? 49.03398 97.10700 34.77479 1.000 61.11908 599 PHE B C 1
ATOM 1906 O O . PHE B 2 105 ? 47.92222 97.23988 35.29226 1.000 62.47921 599 PHE B O 1
ATOM 1914 N N . SER B 2 106 ? 49.35272 96.07707 33.99513 1.000 62.53161 600 SER B N 1
ATOM 1915 C CA . SER B 2 106 ? 48.38701 95.03167 33.67593 1.000 74.28598 600 SER B CA 1
ATOM 1916 C C . SER B 2 106 ? 48.10319 94.20462 34.92241 1.000 71.91789 600 SER B C 1
ATOM 1917 O O . SER B 2 106 ? 48.95618 93.43446 35.37521 1.000 64.98273 600 SER B O 1
ATOM 1920 N N . GLN B 2 107 ? 46.90887 94.37020 35.48412 1.000 73.69790 601 GLN B N 1
ATOM 1921 C CA . GLN B 2 107 ? 46.49011 93.58540 36.63741 1.000 71.67901 601 GLN B CA 1
ATOM 1922 C C . GLN B 2 107 ? 46.08849 92.19143 36.17203 1.000 67.36406 601 GLN B C 1
ATOM 1923 O O . GLN B 2 107 ? 45.18961 92.04411 35.33654 1.000 74.46083 601 GLN B O 1
ATOM 1929 N N . ALA B 2 108 ? 46.75716 91.17340 36.70508 1.000 62.84888 602 ALA B N 1
ATOM 1930 C CA . ALA B 2 108 ? 46.49824 89.81070 36.27682 1.000 43.49847 602 ALA B CA 1
ATOM 1931 C C . ALA B 2 108 ? 45.15648 89.32283 36.81965 1.000 36.77122 602 ALA B C 1
ATOM 1932 O O . ALA B 2 108 ? 44.72252 89.74193 37.89686 1.000 39.38753 602 ALA B O 1
ATOM 1934 N N . PRO B 2 109 ? 44.47314 88.44651 36.08661 1.000 29.52430 603 PRO B N 1
ATOM 1935 C CA . PRO B 2 109 ? 43.22748 87.87058 36.60133 1.000 29.15926 603 PRO B CA 1
ATOM 1936 C C . PRO B 2 109 ? 43.48311 87.00329 37.82292 1.000 36.14345 603 PRO B C 1
ATOM 1937 O O . PRO B 2 109 ? 44.52120 86.34820 37.94609 1.000 32.48008 603 PRO B O 1
ATOM 1941 N N . VAL B 2 110 ? 42.51343 87.00814 38.73754 1.000 26.48809 604 VAL B N 1
ATOM 1942 C CA . VAL B 2 110 ? 42.64353 86.23067 39.96198 1.000 29.95708 604 VAL B CA 1
ATOM 1943 C C . VAL B 2 110 ? 42.53435 84.74695 39.63738 1.000 34.33081 604 VAL B C 1
ATOM 1944 O O . VAL B 2 110 ? 41.77313 84.33656 38.74968 1.000 23.63527 604 VAL B O 1
ATOM 1948 N N . ILE B 2 111 ? 43.31663 83.93458 40.33922 1.000 54.33514 605 ILE B N 1
ATOM 1949 C CA . ILE B 2 111 ? 43.27197 82.48727 40.17830 1.000 38.52264 605 ILE B CA 1
ATOM 1950 C C . ILE B 2 111 ? 42.18464 81.93350 41.08735 1.000 28.29164 605 ILE B C 1
ATOM 1951 O O . ILE B 2 111 ? 42.12661 82.26534 42.27743 1.000 18.48834 605 ILE B O 1
ATOM 1956 N N . ILE B 2 112 ? 41.31628 81.09670 40.52775 1.000 19.39525 606 ILE B N 1
ATOM 1957 C CA . ILE B 2 112 ? 40.20985 80.49655 41.26267 1.000 20.00880 606 ILE B CA 1
ATOM 1958 C C . ILE B 2 112 ? 40.36432 78.98503 41.19686 1.000 19.34529 606 ILE B C 1
ATOM 1959 O O . ILE B 2 112 ? 40.30392 78.39610 40.11017 1.000 20.08136 606 ILE B O 1
ATOM 1964 N N . VAL B 2 113 ? 40.56573 78.36126 42.35283 1.000 17.04063 607 VAL B N 1
ATOM 1965 C CA . VAL B 2 113 ? 40.63782 76.90975 42.46604 1.000 22.02629 607 VAL B CA 1
ATOM 1966 C C . VAL B 2 113 ? 39.33101 76.42361 43.07539 1.000 22.46693 607 VAL B C 1
ATOM 1967 O O . VAL B 2 113 ? 39.00638 76.76008 44.22055 1.000 17.50384 607 VAL B O 1
ATOM 1971 N N . ALA B 2 114 ? 38.57942 75.63764 42.31194 1.000 32.09716 608 ALA B N 1
ATOM 1972 C CA . ALA B 2 114 ? 37.27974 75.16608 42.76062 1.000 22.77594 608 ALA B CA 1
ATOM 1973 C C . ALA B 2 114 ? 37.42274 73.95958 43.68020 1.000 22.90900 608 ALA B C 1
ATOM 1974 O O . ALA B 2 114 ? 38.31611 73.12401 43.51526 1.000 23.08705 608 ALA B O 1
ATOM 1976 N N . LEU B 2 115 ? 36.52619 73.87752 44.65959 1.000 23.27584 609 LEU B N 1
ATOM 1977 C CA . LEU B 2 115 ? 36.45880 72.74401 45.57841 1.000 23.88435 609 LEU B CA 1
ATOM 1978 C C . LEU B 2 115 ? 35.28659 71.87286 45.13971 1.000 28.13300 609 LEU B C 1
ATOM 1979 O O . LEU B 2 115 ? 34.12755 72.17716 45.43194 1.000 49.32617 609 LEU B O 1
ATOM 1984 N N . THR B 2 116 ? 35.59181 70.79072 44.43183 1.000 30.61899 610 THR B N 1
ATOM 1985 C CA . THR B 2 116 ? 34.57169 69.93969 43.84164 1.000 35.70056 610 THR B CA 1
ATOM 1986 C C . THR B 2 116 ? 34.17916 68.81289 44.79516 1.000 37.37453 610 THR B C 1
ATOM 1987 O O . THR B 2 116 ? 34.82908 68.56225 45.81220 1.000 34.67138 610 THR B O 1
ATOM 1991 N N . ALA B 2 117 ? 33.09273 68.12194 44.44339 1.000 42.45017 611 ALA B N 1
ATOM 1992 C CA . ALA B 2 117 ? 32.57724 67.04954 45.28750 1.000 44.84679 611 ALA B CA 1
ATOM 1993 C C . ALA B 2 117 ? 33.32025 65.74055 45.04577 1.000 56.90821 611 ALA B C 1
ATOM 1994 O O . ALA B 2 117 ? 33.72904 65.06589 45.99723 1.000 59.96495 611 ALA B O 1
ATOM 1996 N N . SER B 2 118 ? 33.50034 65.36403 43.78232 1.000 53.21656 612 SER B N 1
ATOM 1997 C CA . SER B 2 118 ? 34.19389 64.13740 43.41623 1.000 59.87042 612 SER B CA 1
ATOM 1998 C C . SER B 2 118 ? 35.25444 64.45513 42.36856 1.000 70.16167 612 SER B C 1
ATOM 1999 O O . SER B 2 118 ? 35.44361 65.60867 41.97066 1.000 56.90239 612 SER B O 1
ATOM 2002 N N . ASN B 2 119 ? 35.95415 63.41272 41.91865 1.000 78.46022 613 ASN B N 1
ATOM 2003 C CA . ASN B 2 119 ? 36.99152 63.53882 40.90289 1.000 85.04165 613 ASN B CA 1
ATOM 2004 C C . ASN B 2 119 ? 36.49308 63.13147 39.51935 1.000 86.45083 613 ASN B C 1
ATOM 2005 O O . ASN B 2 119 ? 37.27553 62.65507 38.68976 1.000 89.01746 613 ASN B O 1
ATOM 2010 N N . SER B 2 120 ? 35.20126 63.30689 39.25650 1.000 88.63129 614 SER B N 1
ATOM 2011 C CA . SER B 2 120 ? 34.63823 62.96677 37.96081 1.000 87.38142 614 SER B CA 1
ATOM 2012 C C . SER B 2 120 ? 34.87251 64.09685 36.96251 1.000 88.85074 614 SER B C 1
ATOM 2013 O O . SER B 2 120 ? 35.06992 65.25798 37.33102 1.000 83.03041 614 SER B O 1
ATOM 2016 N N . GLN B 2 121 ? 34.84618 63.73854 35.67585 1.000 93.50447 615 GLN B N 1
ATOM 2017 C CA . GLN B 2 121 ? 35.07722 64.73007 34.63039 1.000 90.99706 615 GLN B CA 1
ATOM 2018 C C . GLN B 2 121 ? 33.96251 65.76751 34.57692 1.000 93.57922 615 GLN B C 1
ATOM 2019 O O . GLN B 2 121 ? 34.20673 66.91507 34.18694 1.000 82.12343 615 GLN B O 1
ATOM 2033 N N . ASP B 2 123 ? 32.34622 67.01759 37.19649 1.000 73.40023 617 ASP B N 1
ATOM 2034 C CA . ASP B 2 123 ? 32.67029 67.99665 38.22802 1.000 73.19140 617 ASP B CA 1
ATOM 2035 C C . ASP B 2 123 ? 33.84512 68.87358 37.81537 1.000 61.91698 617 ASP B C 1
ATOM 2036 O O . ASP B 2 123 ? 33.93912 70.02744 38.24908 1.000 50.97005 617 ASP B O 1
ATOM 2041 N N . LYS B 2 124 ? 34.74342 68.34866 36.98049 1.000 63.47683 618 LYS B N 1
ATOM 2042 C CA . LYS B 2 124 ? 35.88369 69.12832 36.51269 1.000 54.63119 618 LYS B CA 1
ATOM 2043 C C . LYS B 2 124 ? 35.46807 70.13445 35.44623 1.000 56.05320 618 LYS B C 1
ATOM 2044 O O . LYS B 2 124 ? 35.86089 71.30478 35.50065 1.000 54.37293 618 LYS B O 1
ATOM 2050 N N . ARG B 2 125 ? 34.67639 69.69372 34.46480 1.000 63.05608 619 ARG B N 1
ATOM 2051 C CA . ARG B 2 125 ? 34.25463 70.59545 33.39735 1.000 68.68575 619 ARG B CA 1
ATOM 2052 C C . ARG B 2 125 ? 33.34757 71.69719 33.92815 1.000 62.89141 619 ARG B C 1
ATOM 2053 O O . ARG B 2 125 ? 33.42272 72.84243 33.46894 1.000 71.53394 619 ARG B O 1
ATOM 2061 N N . LYS B 2 126 ? 32.48467 71.37205 34.89479 1.000 63.72115 620 LYS B N 1
ATOM 2062 C CA . LYS B 2 126 ? 31.61733 72.38854 35.48083 1.000 70.13236 620 LYS B CA 1
ATOM 2063 C C . LYS B 2 126 ? 32.42752 73.50619 36.12383 1.000 66.68752 620 LYS B C 1
ATOM 2064 O O . LYS B 2 126 ? 32.00759 74.66911 36.10588 1.000 72.36890 620 LYS B O 1
ATOM 2070 N N . ALA B 2 127 ? 33.59244 73.17742 36.68450 1.000 48.34221 621 ALA B N 1
ATOM 2071 C CA . ALA B 2 127 ? 34.46330 74.20046 37.24975 1.000 42.05626 621 ALA B CA 1
ATOM 2072 C C . ALA B 2 127 ? 35.22747 74.94667 36.16306 1.000 48.10224 621 ALA B C 1
ATOM 2073 O O . ALA B 2 127 ? 35.35841 76.17418 36.22546 1.000 57.37019 621 ALA B O 1
ATOM 2075 N N . LEU B 2 128 ? 35.73558 74.22426 35.16109 1.000 44.98915 622 LEU B N 1
ATOM 2076 C CA . LEU B 2 128 ? 36.48941 74.87030 34.09085 1.000 45.12262 622 LEU B CA 1
ATOM 2077 C C . LEU B 2 128 ? 35.59637 75.77163 33.24700 1.000 47.84544 622 LEU B C 1
ATOM 2078 O O . LEU B 2 128 ? 35.99200 76.88802 32.89143 1.000 45.59656 622 LEU B O 1
ATOM 2083 N N . LEU B 2 129 ? 34.38836 75.30727 32.91727 1.000 53.63699 623 LEU B N 1
ATOM 2084 C CA . LEU B 2 129 ? 33.47362 76.11279 32.11658 1.000 56.72755 623 LEU B CA 1
ATOM 2085 C C . LEU B 2 129 ? 32.94288 77.31999 32.87810 1.000 53.11815 623 LEU B C 1
ATOM 2086 O O . LEU B 2 129 ? 32.40086 78.23934 32.25541 1.000 55.12464 623 LEU B O 1
ATOM 2091 N N . SER B 2 130 ? 33.08315 77.33998 34.20092 1.000 48.46719 624 SER B N 1
ATOM 2092 C CA . SER B 2 130 ? 3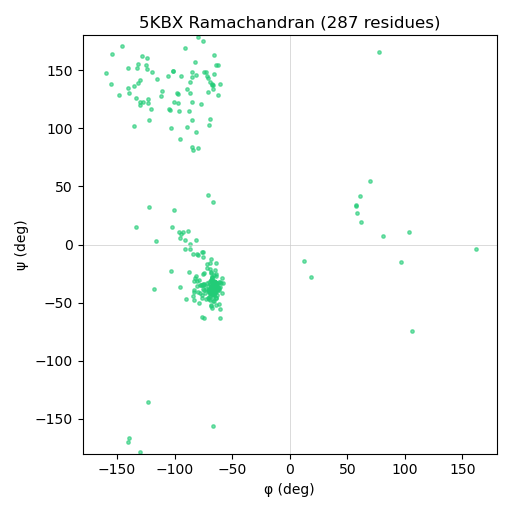2.62755 78.45815 35.01469 1.000 46.53381 624 SER B CA 1
ATOM 2093 C C . SER B 2 130 ? 33.70096 79.51793 35.22284 1.000 40.37735 624 SER B C 1
ATOM 2094 O O . SER B 2 130 ? 33.41929 80.54979 35.84064 1.000 38.50004 624 SER B O 1
ATOM 2097 N N . GLY B 2 131 ? 34.91453 79.29226 34.73045 1.000 38.64707 625 GLY B N 1
ATOM 2098 C CA . GLY B 2 131 ? 35.98579 80.25506 34.86000 1.000 34.42338 625 GLY B CA 1
ATOM 2099 C C . GLY B 2 131 ? 37.03223 79.94019 35.90517 1.000 46.55656 625 GLY B C 1
ATOM 2100 O O . GLY B 2 131 ? 37.85584 80.81115 36.20834 1.000 45.46550 625 GLY B O 1
ATOM 2101 N N . CYS B 2 132 ? 37.02954 78.73422 36.46642 1.000 27.97981 626 CYS B N 1
ATOM 2102 C CA . CYS B 2 132 ? 38.02456 78.34509 37.45442 1.000 25.01303 626 CYS B CA 1
ATOM 2103 C C . CYS B 2 132 ? 39.28183 77.83660 36.76237 1.000 26.08127 626 CYS B C 1
ATOM 2104 O O . CYS B 2 132 ? 39.21143 77.18275 35.71798 1.000 28.80363 626 CYS B O 1
ATOM 2107 N N . ASN B 2 133 ? 40.43647 78.14149 37.35622 1.000 26.64833 627 ASN B N 1
ATOM 2108 C CA . ASN B 2 133 ? 41.70625 77.73044 36.76807 1.000 25.68617 627 ASN B CA 1
ATOM 2109 C C . ASN B 2 133 ? 42.01936 76.26840 37.06220 1.000 26.55760 627 ASN B C 1
ATOM 2110 O O . ASN B 2 133 ? 42.51526 75.55051 36.18669 1.000 28.77855 627 ASN B O 1
ATOM 2115 N N . ASP B 2 134 ? 41.74189 75.81129 38.28045 1.000 25.12554 628 ASP B N 1
ATOM 2116 C CA . ASP B 2 134 ? 42.07416 74.45422 38.69233 1.000 25.98499 628 ASP B CA 1
ATOM 2117 C C . ASP B 2 134 ? 40.91545 73.90956 39.52258 1.000 25.33005 628 ASP B C 1
ATOM 2118 O O . ASP B 2 134 ? 39.82113 74.48137 39.54730 1.000 35.13583 628 ASP B O 1
ATOM 2123 N N . TYR B 2 135 ? 41.15675 72.79593 40.21217 1.000 25.69347 629 TYR B N 1
ATOM 2124 C CA . TYR B 2 135 ? 40.11317 72.15022 40.99574 1.000 25.33234 629 TYR B CA 1
ATOM 2125 C C . TYR B 2 135 ? 40.74434 71.23965 42.03987 1.000 34.95404 629 TYR B C 1
ATOM 2126 O O . TYR B 2 135 ? 41.80609 70.65361 41.81365 1.000 27.32412 629 TYR B O 1
ATOM 2135 N N . LEU B 2 136 ? 40.07315 71.13182 43.18562 1.000 23.93325 630 LEU B N 1
ATOM 2136 C CA . LEU B 2 136 ? 40.45680 70.22337 44.25724 1.000 24.05626 630 LEU B CA 1
ATOM 2137 C C . LEU B 2 136 ? 39.21239 69.51984 44.77748 1.000 35.14676 630 LEU B C 1
ATOM 2138 O O . LEU B 2 136 ? 38.16872 70.14992 44.96783 1.000 50.91275 630 LEU B O 1
ATOM 2143 N N . THR B 2 137 ? 39.32226 68.21474 45.00385 1.000 25.86380 631 THR B N 1
ATOM 2144 C CA . THR B 2 137 ? 38.19120 67.44928 45.50469 1.000 26.23989 631 THR B CA 1
ATOM 2145 C C . THR B 2 137 ? 38.11840 67.53110 47.02417 1.000 46.51904 631 THR B C 1
ATOM 2146 O O . THR B 2 137 ? 39.13597 67.64505 47.71075 1.000 34.44211 631 THR B O 1
ATOM 2150 N N . LYS B 2 138 ? 36.89409 67.47719 47.54475 1.000 40.77724 632 LYS B N 1
ATOM 2151 C CA . LYS B 2 138 ? 36.65466 67.52984 48.98010 1.000 28.05944 632 LYS B CA 1
ATOM 2152 C C . LYS B 2 138 ? 36.54216 66.12430 49.55773 1.000 28.25818 632 LYS B C 1
ATOM 2153 O O . LYS B 2 138 ? 36.01430 65.22695 48.89612 1.000 29.37027 632 LYS B O 1
ATOM 2159 N N . PRO B 2 139 ? 37.02350 65.88360 50.79112 1.000 27.19252 633 PRO B N 1
ATOM 2160 C CA . PRO B 2 139 ? 37.66989 66.85464 51.68477 1.000 34.94323 633 PRO B CA 1
ATOM 2161 C C . PRO B 2 139 ? 39.03858 67.30996 51.18890 1.000 33.95440 633 PRO B C 1
ATOM 2162 O O . PRO B 2 139 ? 39.80735 66.50047 50.67608 1.000 47.70371 633 PRO B O 1
ATOM 2166 N N . VAL B 2 140 ? 39.32082 68.60593 51.34101 1.000 28.80902 634 VAL B N 1
ATOM 2167 C CA . VAL B 2 140 ? 40.53520 69.17732 50.77318 1.000 21.05494 634 VAL B CA 1
ATOM 2168 C C . VAL B 2 140 ? 41.75458 68.52971 51.40674 1.000 40.62837 634 VAL B C 1
ATOM 2169 O O . VAL B 2 140 ? 41.86754 68.43964 52.63516 1.000 33.53920 634 VAL B O 1
ATOM 2173 N N . ASN B 2 141 ? 42.66840 68.05994 50.56371 1.000 36.62058 635 ASN B N 1
ATOM 2174 C CA . ASN B 2 141 ? 43.91632 67.46150 51.01491 1.000 28.58931 635 ASN B CA 1
ATOM 2175 C C . ASN B 2 141 ? 44.93077 68.57450 51.25192 1.000 34.57790 635 ASN B C 1
ATOM 2176 O O . ASN B 2 141 ? 45.22762 69.35332 50.33898 1.000 34.94165 635 ASN B O 1
ATOM 2181 N N . LEU B 2 142 ? 45.45415 68.65340 52.47893 1.000 40.17988 636 LEU B N 1
ATOM 2182 C CA . LEU B 2 142 ? 46.37369 69.73392 52.82140 1.000 32.87250 636 LEU B CA 1
ATOM 2183 C C . LEU B 2 142 ? 47.65755 69.66390 52.00636 1.000 30.83140 636 LEU B C 1
ATOM 2184 O O . LEU B 2 142 ? 48.23888 70.70433 51.68005 1.000 35.17069 636 LEU B O 1
ATOM 2189 N N . HIS B 2 143 ? 48.11912 68.45743 51.67091 1.000 26.92062 637 HIS B N 1
ATOM 2190 C CA . HIS B 2 143 ? 49.27199 68.34288 50.78433 1.000 40.06714 637 HIS B CA 1
ATOM 2191 C C . HIS B 2 143 ? 48.92803 68.81963 49.37856 1.000 50.45356 637 HIS B C 1
ATOM 2192 O O . HIS B 2 143 ? 49.74619 69.47235 48.71934 1.000 27.56779 637 HIS B O 1
ATOM 2199 N N . ALA B 2 144 ? 47.72042 68.50276 48.90330 1.000 42.25763 638 ALA B N 1
ATOM 2200 C CA . ALA B 2 144 ? 47.28230 69.00446 47.60610 1.000 28.30193 638 ALA B CA 1
ATOM 2201 C C . ALA B 2 144 ? 46.98284 70.49588 47.65808 1.000 32.43523 638 ALA B C 1
ATOM 2202 O O . ALA B 2 144 ? 47.19735 71.20420 46.66783 1.000 39.48460 638 ALA B O 1
ATOM 2204 N N . LEU B 2 145 ? 46.48371 70.98707 48.79554 1.000 37.36133 639 LEU B N 1
ATOM 2205 C CA . LEU B 2 145 ? 46.28259 72.42330 48.95639 1.000 24.42878 639 LEU B CA 1
ATOM 2206 C C . LEU B 2 145 ? 47.60691 73.17041 48.87844 1.000 29.82223 639 LEU B C 1
ATOM 2207 O O . LEU B 2 145 ? 47.68178 74.26059 48.30002 1.000 39.72834 639 LEU B O 1
ATOM 2212 N N . SER B 2 146 ? 48.66491 72.59362 49.45238 1.000 29.94779 640 SER B N 1
ATOM 2213 C CA . SER B 2 146 ? 49.98189 73.21863 49.39272 1.000 21.90525 640 SER B CA 1
ATOM 2214 C C . SER B 2 146 ? 50.48958 73.29045 47.96012 1.000 30.63107 640 SER B C 1
ATOM 2215 O O . SER B 2 146 ? 50.99367 74.32902 47.51674 1.000 44.10177 640 SER B O 1
ATOM 2218 N N . LYS B 2 147 ? 50.36622 72.18649 47.22024 1.000 33.63282 641 LYS B N 1
ATOM 2219 C CA . LYS B 2 147 ? 50.89910 72.14234 45.86443 1.000 25.77178 641 LYS B CA 1
ATOM 2220 C C . LYS B 2 147 ? 50.18061 73.12408 44.94855 1.000 24.31478 641 LYS B C 1
ATOM 2221 O O . LYS B 2 147 ? 50.80388 73.70455 44.05384 1.000 35.08476 641 LYS B O 1
ATOM 2227 N N . LYS B 2 148 ? 48.87981 73.33697 45.16268 1.000 22.90892 642 LYS B N 1
ATOM 2228 C CA . LYS B 2 148 ? 48.15603 74.31948 44.36261 1.000 22.42831 642 LYS B CA 1
ATOM 2229 C C . LYS B 2 148 ? 48.63502 75.73783 44.64358 1.000 20.51005 642 LYS B C 1
ATOM 2230 O O . LYS B 2 148 ? 48.65135 76.57564 43.73485 1.000 21.35826 642 LYS B O 1
ATOM 2236 N N . ILE B 2 149 ? 49.02998 76.02454 45.88539 1.000 25.63319 643 ILE B N 1
ATOM 2237 C CA . ILE B 2 149 ? 49.47935 77.36970 46.22968 1.000 21.99555 643 ILE B CA 1
ATOM 2238 C C . ILE B 2 149 ? 50.82730 77.66778 45.58515 1.000 29.69208 643 ILE B C 1
ATOM 2239 O O . ILE B 2 149 ? 51.06785 78.78227 45.10635 1.000 23.96006 643 ILE B O 1
ATOM 2244 N N . THR B 2 150 ? 51.72516 76.68141 45.55379 1.000 30.82877 644 THR B N 1
ATOM 2245 C CA . THR B 2 150 ? 53.02998 76.89878 44.93877 1.000 21.57039 644 THR B CA 1
ATOM 2246 C C . THR B 2 150 ? 52.94541 76.86994 43.41709 1.000 29.29314 644 THR B C 1
ATOM 2247 O O . THR B 2 150 ? 53.66541 77.61206 42.74123 1.000 40.11789 644 THR B O 1
ATOM 2251 N N . GLU B 2 151 ? 52.07355 76.02575 42.85996 1.000 23.39029 645 GLU B N 1
ATOM 2252 C CA . GLU B 2 151 ? 51.97693 75.92289 41.40667 1.000 25.55781 645 GLU B CA 1
ATOM 2253 C C . GLU B 2 151 ? 51.38774 77.18796 40.79482 1.000 23.39581 645 GLU B C 1
ATOM 2254 O O . GLU B 2 151 ? 51.84488 77.64323 39.74028 1.000 24.27859 645 GLU B O 1
ATOM 2260 N N . TRP B 2 152 ? 50.37722 77.77123 41.43803 1.000 21.47727 646 TRP B N 1
ATOM 2261 C CA . TRP B 2 152 ? 49.74107 78.97154 40.90870 1.000 23.93318 646 TRP B CA 1
ATOM 2262 C C . TRP B 2 152 ? 50.31289 80.25032 41.50863 1.000 23.84924 646 TRP B C 1
ATOM 2263 O O . TRP B 2 152 ? 50.43171 81.26139 40.80821 1.000 43.10811 646 TRP B O 1
ATOM 2274 N N . GLY B 2 153 ? 50.67082 80.22846 42.79302 1.000 18.04608 647 GLY B N 1
ATOM 2275 C CA . GLY B 2 153 ? 51.15446 81.44067 43.43272 1.000 24.84323 647 GLY B CA 1
ATOM 2276 C C . GLY B 2 153 ? 52.53365 81.85442 42.95649 1.000 33.37556 647 GLY B C 1
ATOM 2277 O O . GLY B 2 153 ? 52.80590 83.04511 42.77843 1.000 46.52705 647 GLY B O 1
ATOM 2278 N N . CYS B 2 154 ? 53.42433 80.88246 42.74537 1.000 21.52350 648 CYS B N 1
ATOM 2279 C CA . CYS B 2 154 ? 54.77880 81.20546 42.31274 1.000 29.23802 648 CYS B CA 1
ATOM 2280 C C . CYS B 2 154 ? 54.82639 81.70718 40.87604 1.000 21.81260 648 CYS B C 1
ATOM 2281 O O . CYS B 2 154 ? 55.80736 82.35277 40.49298 1.000 28.84813 648 CYS B O 1
ATOM 2292 N N . GLN B 2 156 ? 52.63622 83.81334 39.76939 1.000 18.90442 650 GLN B N 1
ATOM 2293 C CA . GLN B 2 156 ? 52.24459 85.20542 39.93607 1.000 22.14092 650 GLN B CA 1
ATOM 2294 C C . GLN B 2 156 ? 53.27755 86.02444 40.69586 1.000 18.46412 650 GLN B C 1
ATOM 2295 O O . GLN B 2 156 ? 53.20231 87.25761 40.67824 1.000 22.15566 650 GLN B O 1
ATOM 2301 N N . ALA B 2 157 ? 54.23469 85.37446 41.35696 1.000 21.91403 651 ALA B N 1
ATOM 2302 C CA . ALA B 2 157 ? 55.29627 86.07527 42.06345 1.000 21.37658 651 ALA B CA 1
ATOM 2303 C C . ALA B 2 157 ? 56.62332 86.06066 41.31930 1.000 25.38245 651 ALA B C 1
ATOM 2304 O O . ALA B 2 157 ? 57.46105 86.93527 41.56432 1.000 38.94944 651 ALA B O 1
ATOM 2306 N N . LEU B 2 158 ? 56.83169 85.10079 40.42200 1.000 19.70445 652 LEU B N 1
ATOM 2307 C CA . LEU B 2 158 ? 58.07283 84.97247 39.67541 1.000 40.36159 652 LEU B CA 1
ATOM 2308 C C . LEU B 2 158 ? 57.78251 84.98795 38.18037 1.000 38.86621 652 LEU B C 1
ATOM 2309 O O . LEU B 2 158 ? 56.71150 84.56564 37.73392 1.000 46.27024 652 LEU B O 1
ATOM 2314 N N . ILE B 2 159 ? 58.74962 85.47693 37.41043 1.000 29.54115 653 ILE B N 1
ATOM 2315 C CA . ILE B 2 159 ? 58.60593 85.61388 35.96554 1.000 28.32357 653 ILE B CA 1
ATOM 2316 C C . ILE B 2 159 ? 59.07082 84.32842 35.29607 1.000 42.21224 653 ILE B C 1
ATOM 2317 O O . ILE B 2 159 ? 60.13118 83.78879 35.63541 1.000 50.57034 653 ILE B O 1
ATOM 2322 N N . ASP B 2 160 ? 58.27285 83.83799 34.34423 1.000 41.93030 654 ASP B N 1
ATOM 2323 C CA . ASP B 2 160 ? 58.59387 82.64132 33.56360 1.000 34.17738 654 ASP B CA 1
ATOM 2324 C C . ASP B 2 160 ? 58.81834 81.41985 34.45051 1.000 32.91952 654 ASP B C 1
ATOM 2325 O O . ASP B 2 160 ? 59.64507 80.55862 34.14047 1.000 42.19934 654 ASP B O 1
ATOM 2330 N N . PHE B 2 161 ? 58.08748 81.33510 35.55959 1.000 29.60737 655 PHE B N 1
ATOM 2331 C CA . PHE B 2 161 ? 58.13932 80.16418 36.42826 1.000 31.57762 655 PHE B CA 1
ATOM 2332 C C . PHE B 2 161 ? 57.17276 79.12026 35.88273 1.000 36.43863 655 PHE B C 1
ATOM 2333 O O . PHE B 2 161 ? 55.95248 79.27424 35.99508 1.000 53.51880 655 PHE B O 1
ATOM 2341 N N . ASP B 2 162 ? 57.71285 78.06020 35.28684 1.000 42.28981 656 ASP B N 1
ATOM 2342 C CA . ASP B 2 162 ? 56.90107 77.04014 34.62583 1.000 36.03301 656 ASP B CA 1
ATOM 2343 C C . ASP B 2 162 ? 56.53573 75.97018 35.64776 1.000 47.72273 656 ASP B C 1
ATOM 2344 O O . ASP B 2 162 ? 57.34582 75.09693 35.96816 1.000 44.44510 656 ASP B O 1
ATOM 2349 N N . SER B 2 163 ? 55.30390 76.03541 36.16050 1.000 36.39710 657 SER B N 1
ATOM 2350 C CA . SER B 2 163 ? 54.82829 75.01560 37.08771 1.000 33.70223 657 SER B CA 1
ATOM 2351 C C . SER B 2 163 ? 54.55654 73.68696 36.39625 1.000 43.94329 657 SER B C 1
ATOM 2352 O O . SER B 2 163 ? 54.51275 72.65130 37.06850 1.000 55.35925 657 SER B O 1
ATOM 2355 N N . TRP B 2 164 ? 54.36766 73.69114 35.07534 1.000 53.02566 658 TRP B N 1
ATOM 2356 C CA . TRP B 2 164 ? 54.17962 72.44613 34.34145 1.000 42.15340 658 TRP B CA 1
ATOM 2357 C C . TRP B 2 164 ? 55.47744 71.67088 34.15823 1.000 48.49944 658 TRP B C 1
ATOM 2358 O O . TRP B 2 164 ? 55.43049 70.51155 33.73296 1.000 59.15070 658 TRP B O 1
ATOM 2369 N N . LYS B 2 165 ? 56.62174 72.27300 34.46723 1.000 46.88429 659 LYS B N 1
ATOM 2370 C CA . LYS B 2 165 ? 57.90875 71.60305 34.32548 1.000 47.80665 659 LYS B CA 1
ATOM 2371 C C . LYS B 2 165 ? 58.13242 70.60355 35.45498 1.000 62.95563 659 LYS B C 1
ATOM 2372 O O . LYS B 2 165 ? 57.98796 70.93882 36.63090 1.000 59.23950 659 LYS B O 1
#

Radius of gyration: 21.02 Å; Cα contacts (8 Å, |Δi|>4): 410; chains: 2; bounding box: 59×60×48 Å

Sequence (294 aa):
TIPSEIINWTILNEIISMDDDDSDFSKGLIIQFIDQAQTTFAQMQRQLDGEKNLTELDNLGHFLKGSSAALGLQRIAWVCERIQNLGRKMEHFFPNKTELVNTLSDKSIINGINIKDENSIYLILIAKALNQSRLEFKLARIELSKYYNTNLKVFPKINVLIVEDNVINQQAILGSFLRKHKISYKLAKNGQEAVNIWKEGGLHLIFDLQLPVLSGIEAAKQIRDFEKQNGIGSKRFSQAPVIIVALTASNSQDKRKALLSGCNDYLTKPVNLHALSKKITEWGCQALIDFDSWK

B-factor: mean 49.19, std 23.87, range [11.68, 165.09]

Organism: Saccharomyces cerevisiae (strain ATCC 204508 / S288c) (NCBI:txid559292)